Protein AF-W0T667-F1 (afdb_monomer_lite)

Organism: Kluyveromyces marxianus (strain DMKU3-1042 / BCC 29191 / NBRC 104275) (NCBI:txid1003335)

Foldseek 3Di:
DDDPLVVLLVCLVVVVLVVSVVVCVPDDPVRDDQVSLLSSLVSCLVSLPVVSVVVSCVPCCPPVVPDLHDLVSLLSQLQSCLVVLVLCVLVVSLVSCCVPPVPPDDDVSLVSLQSSLLSNLQSVLQDPPPPDALVNSLVSCLVRPQVSNLAHADALVSRPSSLCSCAPPDLVVLLCCLQPVVPPRGNHLQSSLSSLLSSLPHPPQALVSNLVSVVVCVVRDPHQCQPHCQSSLVSSLVRHDLVSNLVSLVVCVVVVHDHDPVSVVSCVVSVSHD

Sequence (274 aa):
MMLDLPAITRKCLRGNLGEVLREVRKVPKESIDKSFMQFYLAQSTKYVHWPSISFIWNTFVVRRELMVVRPNILADIAKISVHENKYGFTRTVLRHYNRYYISQRGIRWDGYRYLLLNAHIEIYAKRPNTKANFKKKWHAYIVELDNELTHYPVSVYDFPNLTASMRNIPIERLKKWLLNDCKEGSMNPYSMPMLLNMILLQPHVSGAEKIDVFKEFVQKTSVDLSRYLQDSVQILFHECDGVSMRDLVEELQALHMTFDEKTTRKLQSLGLLE

InterPro domains:
  IPR008732 Protein Pet122 [PF05476] (8-242)

Radius of gyration: 23.04 Å; chains: 1; bounding box: 54×34×70 Å

Secondary structure (DSSP, 8-state):
----HHHHHHHHHTT-HHHHHHHHHHS-GGGS-HHHHHHHHHHHHHTT-HHHHHHHIIIIIIIS------HHHHHHHHHHHHHTT-TTHHHHHHHHHHHHHTT--SHHHHHHHHHHHHHHHHHHHHS--TT--HHHHHHHHIIIIITT-TTS---GGG-HHHHHTTTT--HHHHHHIIIIIT-TT---TTHHHHHHHHHHT-TTS-HHHHHHHHHHHHHH--S-HHHHSHHHHHHHHHHS-HHHHHHHHHHHHHTTPPPPHHHHHHHHHTTS--

pLDDT: mean 90.69, std 7.36, range [57.78, 98.06]

Structure (mmCIF, N/CA/C/O backbone):
data_AF-W0T667-F1
#
_entry.id   AF-W0T667-F1
#
loop_
_atom_site.group_PDB
_atom_site.id
_atom_site.type_symbol
_atom_site.label_atom_id
_atom_site.label_alt_id
_atom_site.label_comp_id
_atom_site.label_asym_id
_atom_site.label_entity_id
_atom_site.label_seq_id
_atom_site.pdbx_PDB_ins_code
_atom_site.Cartn_x
_atom_site.Cartn_y
_atom_site.Cartn_z
_atom_site.occupancy
_atom_site.B_iso_or_equiv
_atom_site.auth_seq_id
_atom_site.auth_comp_id
_atom_site.auth_asym_id
_atom_site.auth_atom_id
_atom_site.pdbx_PDB_model_num
ATOM 1 N N . MET A 1 1 ? 23.055 2.785 -35.865 1.00 57.78 1 MET A N 1
ATOM 2 C CA . MET A 1 1 ? 23.439 3.936 -35.018 1.00 57.78 1 MET A CA 1
ATOM 3 C C . MET A 1 1 ? 23.626 3.433 -33.595 1.00 57.78 1 MET A C 1
ATOM 5 O O . MET A 1 1 ? 22.675 2.886 -33.047 1.00 57.78 1 MET A O 1
ATOM 9 N N . MET A 1 2 ? 24.837 3.529 -33.041 1.00 69.94 2 MET A N 1
ATOM 10 C CA . MET A 1 2 ? 25.111 3.163 -31.645 1.00 69.94 2 MET A CA 1
ATOM 11 C C . MET A 1 2 ? 24.830 4.352 -30.721 1.00 69.94 2 MET A C 1
ATOM 13 O O . MET A 1 2 ? 25.027 5.499 -31.112 1.00 69.94 2 MET A O 1
ATOM 17 N N . LEU A 1 3 ? 24.344 4.074 -29.510 1.00 78.69 3 LEU A N 1
ATOM 18 C CA . LEU A 1 3 ? 24.148 5.087 -28.471 1.00 78.69 3 LEU A CA 1
ATOM 19 C C . LEU A 1 3 ? 25.506 5.516 -27.907 1.00 78.69 3 LEU A C 1
ATOM 21 O O . LEU A 1 3 ? 26.293 4.662 -27.504 1.00 78.69 3 LEU A O 1
ATOM 25 N N . ASP A 1 4 ? 25.743 6.823 -27.791 1.00 87.88 4 ASP A N 1
ATOM 26 C CA . ASP A 1 4 ? 26.804 7.359 -26.929 1.00 87.88 4 ASP A CA 1
ATOM 27 C C . ASP A 1 4 ? 26.384 7.168 -25.460 1.00 87.88 4 ASP A C 1
ATOM 29 O O . ASP A 1 4 ? 25.690 7.999 -24.860 1.00 87.88 4 ASP A O 1
ATOM 33 N N . LEU A 1 5 ? 26.739 6.006 -24.900 1.00 85.88 5 LEU A N 1
ATOM 34 C CA . LEU A 1 5 ? 26.335 5.593 -23.555 1.00 85.88 5 LEU A CA 1
ATOM 35 C C . LEU A 1 5 ? 26.797 6.577 -22.463 1.00 85.88 5 LEU A C 1
ATOM 37 O O . LEU A 1 5 ? 25.962 6.913 -21.615 1.00 85.88 5 LEU A O 1
ATOM 41 N N . PRO A 1 6 ? 28.043 7.097 -22.453 1.00 89.00 6 PRO A N 1
ATOM 42 C CA . PRO A 1 6 ? 28.452 8.131 -21.502 1.00 89.00 6 PRO A CA 1
ATOM 43 C C . PRO A 1 6 ? 27.586 9.396 -21.553 1.00 89.00 6 PRO A C 1
ATOM 45 O O . PRO A 1 6 ? 27.135 9.879 -20.507 1.00 89.00 6 PRO A O 1
ATOM 48 N N . ALA A 1 7 ? 27.317 9.938 -22.746 1.00 90.50 7 ALA A N 1
ATOM 49 C CA . ALA A 1 7 ? 26.505 11.147 -22.871 1.00 90.50 7 ALA A CA 1
ATOM 50 C C . ALA A 1 7 ? 25.059 10.916 -22.420 1.00 90.50 7 ALA A C 1
ATOM 52 O O . ALA A 1 7 ? 24.489 11.735 -21.693 1.00 90.50 7 ALA A O 1
ATOM 53 N N . ILE A 1 8 ? 24.476 9.780 -22.797 1.00 91.00 8 ILE A N 1
ATOM 54 C CA . ILE A 1 8 ? 23.091 9.447 -22.464 1.00 91.00 8 ILE A CA 1
ATOM 55 C C . ILE A 1 8 ? 22.929 9.131 -20.978 1.00 91.00 8 ILE A C 1
ATOM 57 O O . ILE A 1 8 ? 21.965 9.582 -20.360 1.00 91.00 8 ILE A O 1
ATOM 61 N N . THR A 1 9 ? 23.901 8.457 -20.368 1.00 91.81 9 THR A N 1
ATOM 62 C CA . THR A 1 9 ? 23.913 8.199 -18.922 1.00 91.81 9 THR A CA 1
ATOM 63 C C . THR A 1 9 ? 23.902 9.506 -18.130 1.00 91.81 9 THR A C 1
ATOM 65 O O . THR A 1 9 ? 23.114 9.648 -17.194 1.00 91.81 9 THR A O 1
ATOM 68 N N . ARG A 1 10 ? 24.685 10.515 -18.545 1.00 92.81 10 ARG A N 1
ATOM 69 C CA . ARG A 1 10 ? 24.645 11.852 -17.924 1.00 92.81 10 ARG A CA 1
ATOM 70 C C . ARG A 1 10 ? 23.272 12.513 -18.047 1.00 92.81 10 ARG A C 1
ATOM 72 O O . ARG A 1 10 ? 22.817 13.136 -17.091 1.00 92.81 10 ARG A O 1
ATOM 79 N N . LYS A 1 11 ? 22.591 12.367 -19.189 1.00 92.75 11 LYS A N 1
ATOM 80 C CA . LYS A 1 11 ? 21.223 12.886 -19.366 1.00 92.75 11 LYS A CA 1
ATOM 81 C C . LYS A 1 11 ? 20.224 12.193 -18.437 1.00 92.75 11 LYS A C 1
ATOM 83 O O . LYS A 1 11 ? 19.394 12.879 -17.848 1.00 92.75 11 LYS A O 1
ATOM 88 N N . CYS A 1 12 ? 20.337 10.875 -18.246 1.00 93.19 12 CYS A N 1
ATOM 89 C CA . CYS A 1 12 ? 19.521 10.139 -17.276 1.00 93.19 12 CYS A CA 1
ATOM 90 C C . CYS A 1 12 ? 19.724 10.657 -15.847 1.00 93.19 12 CYS A C 1
ATOM 92 O O . CYS A 1 12 ? 18.746 10.910 -15.151 1.00 93.19 12 CYS A O 1
ATOM 94 N N . LEU A 1 13 ? 20.981 10.855 -15.429 1.00 92.62 13 LEU A N 1
ATOM 95 C CA . LEU A 1 13 ? 21.324 11.350 -14.087 1.00 92.62 13 LEU A CA 1
ATOM 96 C C . LEU A 1 13 ? 20.846 12.783 -13.825 1.00 92.62 13 LEU A C 1
ATOM 98 O O . LEU A 1 13 ? 20.658 13.159 -12.675 1.00 92.62 13 LEU A O 1
ATOM 102 N N . ARG A 1 14 ? 20.653 13.584 -14.878 1.00 93.38 14 ARG A N 1
ATOM 103 C CA . ARG A 1 14 ? 20.102 14.946 -14.793 1.00 93.38 14 ARG A CA 1
ATOM 104 C C . ARG A 1 14 ? 18.574 14.992 -14.883 1.00 93.38 14 ARG A C 1
ATOM 106 O O . ARG A 1 14 ? 18.010 16.075 -14.829 1.00 93.38 14 ARG A O 1
ATOM 113 N N . GLY A 1 15 ? 17.904 13.850 -15.055 1.00 90.50 15 GLY A N 1
ATOM 114 C CA . GLY A 1 15 ? 16.449 13.796 -15.216 1.00 90.50 15 GLY A CA 1
ATOM 115 C C . GLY A 1 15 ? 15.940 14.173 -16.615 1.00 90.50 15 GLY A C 1
ATOM 116 O O . GLY A 1 15 ? 14.730 14.244 -16.818 1.00 90.50 15 GLY A O 1
ATOM 117 N N . ASN A 1 16 ? 16.815 14.331 -17.619 1.00 95.44 16 ASN A N 1
ATOM 118 C CA . ASN A 1 16 ? 16.444 14.674 -19.006 1.00 95.44 16 ASN A CA 1
ATOM 119 C C . ASN A 1 16 ? 15.899 13.456 -19.781 1.00 95.44 16 ASN A C 1
ATOM 121 O O . ASN A 1 16 ? 16.325 13.135 -20.895 1.00 95.44 16 ASN A O 1
ATOM 125 N N . LEU A 1 17 ? 14.961 12.729 -19.174 1.00 96.44 17 LEU A N 1
ATOM 126 C CA . LEU A 1 17 ? 14.543 11.393 -19.598 1.00 96.44 17 LEU A CA 1
ATOM 127 C C . LEU A 1 17 ? 13.722 11.393 -20.891 1.00 96.44 17 LEU A C 1
ATOM 129 O O . LEU A 1 17 ? 13.770 10.405 -21.626 1.00 96.44 17 LEU A O 1
ATOM 133 N N . GLY A 1 18 ? 13.025 12.490 -21.200 1.00 95.38 18 GLY A N 1
ATOM 134 C CA . GLY A 1 18 ? 12.318 12.669 -22.470 1.00 95.38 18 GLY A CA 1
ATOM 135 C C . GLY A 1 18 ? 13.267 12.709 -23.671 1.00 95.38 18 GLY A C 1
ATOM 136 O O . GLY A 1 18 ? 12.995 12.089 -24.699 1.00 95.38 18 GLY A O 1
ATOM 137 N N . GLU A 1 19 ? 14.426 13.362 -23.538 1.00 94.44 19 GLU A N 1
ATOM 138 C CA . GLU A 1 19 ? 15.458 13.338 -24.582 1.00 94.44 19 GLU A CA 1
ATOM 139 C C . GLU A 1 19 ? 16.055 11.950 -24.749 1.00 94.44 19 GLU A C 1
ATOM 141 O O . GLU A 1 19 ? 16.167 11.460 -25.871 1.00 94.44 19 GLU A O 1
ATOM 146 N N . VAL A 1 20 ? 16.380 11.297 -23.631 1.00 95.31 20 VAL A N 1
ATOM 147 C CA . VAL A 1 20 ? 16.903 9.929 -23.648 1.00 95.31 20 VAL A CA 1
ATOM 148 C C . VAL A 1 20 ? 15.920 8.994 -24.350 1.00 95.31 20 VAL A C 1
ATOM 150 O O . VAL A 1 20 ? 16.328 8.206 -25.196 1.00 95.31 20 VAL A O 1
ATOM 153 N N . LEU A 1 21 ? 14.618 9.124 -24.080 1.00 96.38 21 LEU A N 1
ATOM 154 C CA . LEU A 1 21 ? 13.588 8.303 -24.713 1.00 96.38 21 LEU A CA 1
ATOM 155 C C . LEU A 1 21 ? 13.564 8.488 -26.235 1.00 96.38 21 LEU A C 1
ATOM 157 O O . LEU A 1 21 ? 13.420 7.506 -26.967 1.00 96.38 21 LEU A O 1
ATOM 161 N N . ARG A 1 22 ? 13.709 9.732 -26.717 1.00 95.06 22 ARG A N 1
ATOM 162 C CA . ARG A 1 22 ? 13.780 10.026 -28.157 1.00 95.06 22 ARG A CA 1
ATOM 163 C C . ARG A 1 22 ? 14.980 9.345 -28.804 1.00 95.06 22 ARG A C 1
ATOM 165 O O . ARG A 1 22 ? 14.812 8.752 -29.865 1.00 95.06 22 ARG A O 1
ATOM 172 N N . GLU A 1 23 ? 16.147 9.380 -28.167 1.00 92.56 23 GLU A N 1
ATOM 173 C CA . GLU A 1 23 ? 17.350 8.729 -28.697 1.00 92.56 23 GLU A CA 1
ATOM 174 C C . GLU A 1 23 ? 17.248 7.202 -28.655 1.00 92.56 23 GLU A C 1
ATOM 176 O O . GLU A 1 23 ? 17.465 6.542 -29.668 1.00 92.56 23 GLU A O 1
ATOM 181 N N . VAL A 1 24 ? 16.808 6.625 -27.532 1.00 92.38 24 VAL A N 1
ATOM 182 C CA . VAL A 1 24 ? 16.659 5.167 -27.375 1.00 92.38 24 VAL A CA 1
ATOM 183 C C . VAL A 1 24 ? 15.685 4.582 -28.406 1.00 92.38 24 VAL A C 1
ATOM 185 O O . VAL A 1 24 ? 15.915 3.493 -28.930 1.00 92.38 24 VAL A O 1
ATOM 188 N N . ARG A 1 25 ? 14.613 5.301 -28.764 1.00 93.38 25 ARG A N 1
ATOM 189 C CA . ARG A 1 25 ? 13.641 4.839 -29.774 1.00 93.38 25 ARG A CA 1
ATOM 190 C C . ARG A 1 25 ? 14.242 4.662 -31.173 1.00 93.38 25 ARG A C 1
ATOM 192 O O . ARG A 1 25 ? 13.766 3.788 -31.906 1.00 93.38 25 ARG A O 1
ATOM 199 N N . LYS A 1 26 ? 15.270 5.446 -31.521 1.00 91.44 26 LYS A N 1
ATOM 200 C CA . LYS A 1 26 ? 15.949 5.417 -32.831 1.00 91.44 26 LYS A CA 1
ATOM 201 C C . LYS A 1 26 ? 16.873 4.211 -33.002 1.00 91.44 26 LYS A C 1
ATOM 203 O O . LYS A 1 26 ? 17.256 3.882 -34.119 1.00 91.44 26 LYS A O 1
ATOM 208 N N . VAL A 1 27 ? 17.241 3.551 -31.911 1.00 88.00 27 VAL A N 1
ATOM 209 C CA . VAL A 1 27 ? 18.215 2.457 -31.927 1.00 88.00 27 VAL A CA 1
ATOM 210 C C . VAL A 1 27 ? 17.499 1.136 -32.234 1.00 88.00 27 VAL A C 1
ATOM 212 O O . VAL A 1 27 ? 16.357 0.933 -31.784 1.00 88.00 27 VAL A O 1
ATOM 215 N N . PRO A 1 28 ? 18.121 0.228 -33.008 1.00 86.56 28 PRO A N 1
ATOM 216 C CA . PRO A 1 28 ? 17.665 -1.154 -33.119 1.00 86.56 28 PRO A CA 1
ATOM 217 C C . PRO A 1 28 ? 17.585 -1.806 -31.736 1.00 86.56 28 PRO A C 1
ATOM 219 O O . PRO A 1 28 ? 18.430 -1.587 -30.876 1.00 86.56 28 PRO A O 1
ATOM 222 N N . LYS A 1 29 ? 16.530 -2.572 -31.472 1.00 86.25 29 LYS A N 1
ATOM 223 C CA . LYS A 1 29 ? 16.174 -2.963 -30.096 1.00 86.25 29 LYS A CA 1
ATOM 224 C C . LYS A 1 29 ? 17.062 -4.115 -29.623 1.00 86.25 29 LYS A C 1
ATOM 226 O O . LYS A 1 29 ? 17.258 -4.295 -28.428 1.00 86.25 29 LYS A O 1
ATOM 231 N N . GLU A 1 30 ? 17.607 -4.848 -30.583 1.00 82.94 30 GLU A N 1
ATOM 232 C CA . GLU A 1 30 ? 18.549 -5.950 -30.463 1.00 82.94 30 GLU A CA 1
ATOM 233 C C . GLU A 1 30 ? 19.952 -5.468 -30.069 1.00 82.94 30 GLU A C 1
ATOM 235 O O . GLU A 1 30 ? 20.690 -6.209 -29.432 1.00 82.94 30 GLU A O 1
ATOM 240 N N . SER A 1 31 ? 20.313 -4.225 -30.412 1.00 83.31 31 SER A N 1
ATOM 241 C CA . SER A 1 31 ? 21.651 -3.669 -30.169 1.00 83.31 31 SER A CA 1
ATOM 242 C C . SER A 1 31 ? 21.748 -2.829 -28.894 1.00 83.31 31 SER A C 1
ATOM 244 O O . SER A 1 31 ? 22.768 -2.185 -28.661 1.00 83.31 31 SER A O 1
ATOM 246 N N . ILE A 1 32 ? 20.676 -2.748 -28.104 1.00 84.81 32 ILE A N 1
ATOM 247 C CA . ILE A 1 32 ? 20.664 -1.947 -26.880 1.00 84.81 32 ILE A CA 1
ATOM 248 C C . ILE A 1 32 ? 21.223 -2.775 -25.721 1.00 84.81 32 ILE A C 1
ATOM 250 O O . ILE A 1 32 ? 20.753 -3.878 -25.444 1.00 84.81 32 ILE A O 1
ATOM 254 N N . ASP A 1 33 ? 22.189 -2.197 -25.007 1.00 88.75 33 ASP A N 1
ATOM 255 C CA . ASP A 1 33 ? 22.776 -2.804 -23.818 1.00 88.75 33 ASP A CA 1
ATOM 256 C C . ASP A 1 33 ? 21.743 -2.989 -22.687 1.00 88.75 33 ASP A C 1
ATOM 258 O O . ASP A 1 33 ? 21.012 -2.067 -22.306 1.00 88.75 33 ASP A O 1
ATOM 262 N N . LYS A 1 34 ? 21.697 -4.201 -22.122 1.00 88.75 34 LYS A N 1
ATOM 263 C CA . LYS A 1 34 ? 20.734 -4.568 -21.073 1.00 88.75 34 LYS A CA 1
ATOM 264 C C . LYS A 1 34 ? 21.014 -3.831 -19.765 1.00 88.75 34 LYS A C 1
ATOM 266 O O . LYS A 1 34 ? 20.066 -3.428 -19.089 1.00 88.75 34 LYS A O 1
ATOM 271 N N . SER A 1 35 ? 22.287 -3.641 -19.419 1.00 90.81 35 SER A N 1
ATOM 272 C CA . SER A 1 35 ? 22.690 -2.964 -18.181 1.00 90.81 35 SER A CA 1
ATOM 273 C C . SER A 1 35 ? 22.267 -1.497 -18.210 1.00 90.81 35 SER A C 1
ATOM 275 O O . SER A 1 35 ? 21.660 -1.002 -17.257 1.00 90.81 35 SER A O 1
ATOM 277 N N . PHE A 1 36 ? 22.469 -0.831 -19.347 1.00 92.81 36 PHE A N 1
ATOM 278 C CA . PHE A 1 36 ? 21.970 0.512 -19.600 1.00 92.81 36 PHE A CA 1
ATOM 279 C C . PHE A 1 36 ? 20.446 0.583 -19.477 1.00 92.81 36 PHE A C 1
ATOM 281 O O . PHE A 1 36 ? 19.936 1.492 -18.828 1.00 92.81 36 PHE A O 1
ATOM 288 N N . MET A 1 37 ? 19.697 -0.374 -20.033 1.00 93.94 37 MET A N 1
ATOM 289 C CA . MET A 1 37 ? 18.233 -0.358 -19.924 1.00 93.94 37 MET A CA 1
ATOM 290 C C . MET A 1 37 ? 17.733 -0.556 -18.494 1.00 93.94 37 MET A C 1
ATOM 292 O O . MET A 1 37 ? 16.760 0.087 -18.098 1.00 93.94 37 MET A O 1
ATOM 296 N N . GLN A 1 38 ? 18.400 -1.398 -17.699 1.00 94.38 38 GLN A N 1
ATOM 297 C CA . GLN A 1 38 ? 18.100 -1.533 -16.271 1.00 94.38 38 GLN A CA 1
ATOM 298 C C . GLN A 1 38 ? 18.380 -0.228 -15.519 1.00 94.38 38 GLN A C 1
ATOM 300 O O . GLN A 1 38 ? 17.542 0.222 -14.735 1.00 94.38 38 GLN A O 1
ATOM 305 N N . PHE A 1 39 ? 19.521 0.408 -15.793 1.00 95.44 39 PHE A N 1
ATOM 306 C CA . PHE A 1 39 ? 19.865 1.710 -15.228 1.00 95.44 39 PHE A CA 1
ATOM 307 C C . PHE A 1 39 ? 18.852 2.790 -15.630 1.00 95.44 39 PHE A C 1
ATOM 309 O O . PHE A 1 39 ? 18.349 3.521 -14.778 1.00 95.44 39 PHE A O 1
ATOM 316 N N . TYR A 1 40 ? 18.503 2.868 -16.913 1.00 96.44 40 TYR A N 1
ATOM 317 C CA . TYR A 1 40 ? 17.561 3.850 -17.431 1.00 96.44 40 TYR A CA 1
ATOM 318 C C . TYR A 1 40 ? 16.159 3.652 -16.856 1.00 96.44 40 TYR A C 1
ATOM 320 O O . TYR A 1 40 ? 15.502 4.636 -16.517 1.00 96.44 40 TYR A O 1
ATOM 328 N N . LEU A 1 41 ? 15.714 2.404 -16.675 1.00 97.75 41 LEU A N 1
ATOM 329 C CA . LEU A 1 41 ? 14.460 2.106 -15.987 1.00 97.75 41 LEU A CA 1
ATOM 330 C C . LEU A 1 41 ? 14.493 2.596 -14.537 1.00 97.75 41 LEU A C 1
ATOM 332 O O . LEU A 1 41 ? 13.560 3.275 -14.123 1.00 97.75 41 LEU A O 1
ATOM 336 N N . ALA A 1 42 ? 15.574 2.324 -13.801 1.00 97.06 42 ALA A N 1
ATOM 337 C CA . ALA A 1 42 ? 15.724 2.768 -12.415 1.00 97.06 42 ALA A CA 1
ATOM 338 C C . ALA A 1 42 ? 15.763 4.302 -12.280 1.00 97.06 42 ALA A C 1
ATOM 340 O O . ALA A 1 42 ? 15.163 4.862 -11.367 1.00 97.06 42 ALA A O 1
ATOM 341 N N . GLN A 1 43 ? 16.419 5.011 -13.204 1.00 97.62 43 GLN A N 1
ATOM 342 C CA . GLN A 1 43 ? 16.337 6.476 -13.235 1.00 97.62 43 GLN A CA 1
ATOM 343 C C . GLN A 1 43 ? 14.925 6.940 -13.610 1.00 97.62 43 GLN A C 1
ATOM 345 O O . GLN A 1 43 ? 14.402 7.878 -13.018 1.00 97.62 43 GLN A O 1
ATOM 350 N N . SER A 1 44 ? 14.270 6.259 -14.551 1.00 97.88 44 SER A N 1
ATOM 351 C CA . SER A 1 44 ? 12.911 6.611 -14.965 1.00 97.88 44 SER A CA 1
ATOM 352 C C . SER A 1 44 ? 11.897 6.470 -13.834 1.00 97.88 44 SER A C 1
ATOM 354 O O . SER A 1 44 ? 11.020 7.322 -13.725 1.00 97.88 44 SER A O 1
ATOM 356 N N . THR A 1 45 ? 12.027 5.456 -12.974 1.00 97.31 45 THR A N 1
ATOM 357 C CA . THR A 1 45 ? 11.192 5.325 -11.772 1.00 97.31 45 THR A CA 1
ATOM 358 C C . THR A 1 45 ? 11.533 6.380 -10.728 1.00 97.31 45 THR A C 1
ATOM 360 O O . THR A 1 45 ? 10.620 7.020 -10.218 1.00 97.31 45 THR A O 1
ATOM 363 N N . LYS A 1 46 ? 12.823 6.646 -10.483 1.00 96.00 46 LYS A N 1
ATOM 364 C CA . LYS A 1 46 ? 13.275 7.692 -9.548 1.00 96.00 46 LYS A CA 1
ATOM 365 C C . LYS A 1 46 ? 12.702 9.077 -9.878 1.00 96.00 46 LYS A C 1
ATOM 367 O O . LYS A 1 46 ? 12.290 9.794 -8.974 1.00 96.00 46 LYS A O 1
ATOM 372 N N . TYR A 1 47 ? 12.671 9.449 -11.157 1.00 96.31 47 TYR A N 1
ATOM 373 C CA . TYR A 1 47 ? 12.120 10.728 -11.629 1.00 96.31 47 TYR A CA 1
ATOM 374 C C . TYR A 1 47 ? 10.638 10.648 -12.030 1.00 96.31 47 TYR A C 1
ATOM 376 O O . TYR A 1 47 ? 10.115 11.598 -12.605 1.00 96.31 47 TYR A O 1
ATOM 384 N N . VAL A 1 48 ? 9.962 9.521 -11.774 1.00 96.25 48 VAL A N 1
ATOM 385 C CA . VAL A 1 48 ? 8.527 9.328 -12.060 1.00 96.25 48 VAL A CA 1
ATOM 386 C C . VAL A 1 48 ? 8.170 9.595 -13.538 1.00 96.25 48 VAL A C 1
ATOM 388 O O . VAL A 1 48 ? 7.073 10.016 -13.892 1.00 96.25 48 VAL A O 1
ATOM 391 N N . HIS A 1 49 ? 9.093 9.326 -14.463 1.00 97.25 49 HIS A N 1
ATOM 392 C CA . HIS A 1 49 ? 8.886 9.616 -15.881 1.00 97.25 49 HIS A CA 1
ATOM 393 C C . HIS A 1 49 ? 8.149 8.469 -16.589 1.00 97.25 49 HIS A C 1
ATOM 395 O O . HIS A 1 49 ? 8.750 7.592 -17.227 1.00 97.25 49 HIS A O 1
ATOM 401 N N . TRP A 1 50 ? 6.816 8.491 -16.500 1.00 96.62 50 TRP A N 1
ATOM 402 C CA . TRP A 1 50 ? 5.933 7.458 -17.051 1.00 96.62 50 TRP A CA 1
ATOM 403 C C . TRP A 1 50 ? 6.176 7.096 -18.533 1.00 96.62 50 TRP A C 1
ATOM 405 O O . TRP A 1 50 ? 6.173 5.900 -18.855 1.00 96.62 50 TRP A O 1
ATOM 415 N N . PRO A 1 51 ? 6.415 8.045 -19.465 1.00 97.25 51 PRO A N 1
ATOM 416 C CA . PRO A 1 51 ? 6.644 7.702 -20.871 1.00 97.25 51 PRO A CA 1
ATOM 417 C C . PRO A 1 51 ? 7.837 6.763 -21.078 1.00 97.25 51 PRO A C 1
ATOM 419 O O . PRO A 1 51 ? 7.774 5.865 -21.918 1.00 97.25 51 PRO A O 1
ATOM 422 N N . SER A 1 52 ? 8.903 6.927 -20.288 1.00 97.62 52 SER A N 1
ATOM 423 C CA . SER A 1 52 ? 10.061 6.030 -20.332 1.00 97.62 52 SER A CA 1
ATOM 424 C C . SER A 1 52 ? 9.758 4.699 -19.664 1.00 97.62 52 SER A C 1
ATOM 426 O O . SER A 1 52 ? 10.001 3.664 -20.276 1.00 97.62 52 SER A O 1
ATOM 428 N N . ILE A 1 53 ? 9.163 4.707 -18.466 1.00 97.88 53 ILE A N 1
ATOM 429 C CA . ILE A 1 53 ? 8.788 3.479 -17.743 1.00 97.88 53 ILE A CA 1
ATOM 430 C C . ILE A 1 53 ? 7.926 2.578 -18.634 1.00 97.88 53 ILE A C 1
ATOM 432 O O . ILE A 1 53 ? 8.262 1.418 -18.872 1.00 97.88 53 ILE A O 1
ATOM 436 N N . SER A 1 54 ? 6.842 3.131 -19.181 1.00 96.81 54 SER A N 1
ATOM 437 C CA . SER A 1 54 ? 5.902 2.394 -20.027 1.00 96.81 54 SER A CA 1
ATOM 438 C C . SER A 1 54 ? 6.538 1.905 -21.328 1.00 96.81 54 SER A C 1
ATOM 440 O O . SER A 1 54 ? 6.288 0.771 -21.738 1.00 96.81 54 SER A O 1
ATOM 442 N N . PHE A 1 55 ? 7.390 2.713 -21.967 1.00 96.25 55 PHE A N 1
ATOM 443 C CA . PHE A 1 55 ? 8.121 2.291 -23.160 1.00 96.25 55 PHE A CA 1
ATOM 444 C C . PHE A 1 55 ? 9.049 1.110 -22.867 1.00 96.25 55 PHE A C 1
ATOM 446 O O . PHE A 1 55 ? 9.005 0.111 -23.591 1.00 96.25 55 PHE A O 1
ATOM 453 N N . ILE A 1 56 ? 9.861 1.211 -21.810 1.00 96.25 56 ILE A N 1
ATOM 454 C CA . ILE A 1 56 ? 10.830 0.177 -21.440 1.00 96.25 56 ILE A CA 1
ATOM 455 C C . ILE A 1 56 ? 10.098 -1.117 -21.088 1.00 96.25 56 ILE A C 1
ATOM 457 O O . ILE A 1 56 ? 10.411 -2.175 -21.632 1.00 96.25 56 ILE A O 1
ATOM 461 N N . TRP A 1 57 ? 9.079 -1.021 -20.234 1.00 96.81 57 TRP A N 1
ATOM 462 C CA . TRP A 1 57 ? 8.287 -2.162 -19.793 1.00 96.81 57 TRP A CA 1
ATOM 463 C C . TRP A 1 57 ? 7.629 -2.893 -20.961 1.00 96.81 57 TRP A C 1
ATOM 465 O O . TRP A 1 57 ? 7.839 -4.088 -21.159 1.00 96.81 57 TRP A O 1
ATOM 475 N N . ASN A 1 58 ? 6.878 -2.173 -21.794 1.00 95.00 58 ASN A N 1
ATOM 476 C CA . ASN A 1 58 ? 6.147 -2.799 -22.890 1.00 95.00 58 ASN A CA 1
ATOM 477 C C . ASN A 1 58 ? 7.091 -3.396 -23.938 1.00 95.00 58 ASN A C 1
ATOM 479 O O . ASN A 1 58 ? 6.801 -4.453 -24.490 1.00 95.00 58 ASN A O 1
ATOM 483 N N . THR A 1 59 ? 8.222 -2.742 -24.210 1.00 94.31 59 THR A N 1
ATOM 484 C CA . THR A 1 59 ? 9.134 -3.161 -25.281 1.00 94.31 59 THR A CA 1
ATOM 485 C C . THR A 1 59 ? 10.067 -4.283 -24.838 1.00 94.31 59 THR A C 1
ATOM 487 O O . THR A 1 59 ? 10.181 -5.285 -25.538 1.00 94.31 59 THR A O 1
ATOM 490 N N . PHE A 1 60 ? 10.732 -4.129 -23.693 1.00 94.25 60 PHE A N 1
ATOM 491 C CA . PHE A 1 60 ? 11.842 -5.000 -23.291 1.00 94.25 60 PHE A CA 1
ATOM 492 C C . PHE A 1 60 ? 11.467 -6.009 -22.210 1.00 94.25 60 PHE A C 1
ATOM 494 O O . PHE A 1 60 ? 12.098 -7.059 -22.143 1.00 94.25 60 PHE A O 1
ATOM 501 N N . VAL A 1 61 ? 10.446 -5.726 -21.396 1.00 94.38 61 VAL A N 1
ATOM 502 C CA . VAL A 1 61 ? 9.985 -6.654 -20.352 1.00 94.38 61 VAL A CA 1
ATOM 503 C C . VAL A 1 61 ? 8.873 -7.548 -20.892 1.00 94.38 61 VAL A C 1
ATOM 505 O O . VAL A 1 61 ? 8.998 -8.763 -20.851 1.00 94.38 61 VAL A O 1
ATOM 508 N N . VAL A 1 62 ? 7.808 -6.965 -21.453 1.00 92.88 62 VAL A N 1
ATOM 509 C CA . VAL A 1 62 ? 6.624 -7.729 -21.882 1.00 92.88 62 VAL A CA 1
ATOM 510 C C . VAL A 1 62 ? 6.787 -8.338 -23.273 1.00 92.88 62 VAL A C 1
ATOM 512 O O . VAL A 1 62 ? 6.580 -9.532 -23.432 1.00 92.88 62 VAL A O 1
ATOM 515 N N . ARG A 1 63 ? 7.114 -7.540 -24.300 1.00 91.00 63 ARG A N 1
ATOM 516 C CA . ARG A 1 63 ? 7.120 -8.032 -25.694 1.00 91.00 63 ARG A CA 1
ATOM 517 C C . ARG A 1 63 ? 8.325 -8.895 -26.036 1.00 91.00 63 ARG A C 1
ATOM 519 O O . ARG A 1 63 ? 8.189 -9.834 -26.807 1.00 91.00 63 ARG A O 1
ATOM 526 N N . ARG A 1 64 ? 9.505 -8.524 -25.538 1.00 88.25 64 ARG A N 1
ATOM 527 C CA . ARG A 1 64 ? 10.765 -9.201 -25.879 1.00 88.25 64 ARG A CA 1
ATOM 528 C C . ARG A 1 64 ? 11.310 -10.084 -24.761 1.00 88.25 64 ARG A C 1
ATOM 530 O O . ARG A 1 64 ? 12.236 -10.838 -25.020 1.00 88.25 64 ARG A O 1
ATOM 537 N N . GLU A 1 65 ? 10.784 -9.957 -23.542 1.00 88.94 65 GLU A N 1
ATOM 538 C CA . GLU A 1 65 ? 11.225 -10.723 -22.365 1.00 88.94 65 GLU A CA 1
ATOM 539 C C . GLU A 1 65 ? 12.751 -10.685 -22.120 1.00 88.94 65 GLU A C 1
ATOM 541 O O . GLU A 1 65 ? 13.350 -11.629 -21.614 1.00 88.94 65 GLU A O 1
ATOM 546 N N . LEU A 1 66 ? 13.409 -9.571 -22.466 1.00 88.81 66 LEU A N 1
ATOM 547 C CA . LEU A 1 66 ? 14.870 -9.424 -22.394 1.00 88.81 66 LEU A CA 1
ATOM 548 C C . LEU A 1 66 ? 15.371 -8.945 -21.029 1.00 88.81 66 LEU A C 1
ATOM 550 O O . LEU A 1 66 ? 16.582 -8.931 -20.792 1.00 88.81 66 LEU A O 1
ATOM 554 N N . MET A 1 67 ? 14.463 -8.506 -20.156 1.00 93.00 67 MET A N 1
ATOM 555 C CA . MET A 1 67 ? 14.791 -7.869 -18.886 1.00 93.00 67 MET A CA 1
ATOM 556 C C . MET A 1 67 ? 14.012 -8.482 -17.726 1.00 93.00 67 MET A C 1
ATOM 558 O O . MET A 1 67 ? 12.786 -8.396 -17.670 1.00 93.00 67 MET A O 1
ATOM 562 N N . VAL A 1 68 ? 14.747 -8.992 -16.737 1.00 95.00 68 VAL A N 1
ATOM 563 C CA . VAL A 1 68 ? 14.209 -9.284 -15.406 1.00 95.00 68 VAL A CA 1
ATOM 564 C C . VAL A 1 68 ? 14.405 -8.046 -14.532 1.00 95.00 68 VAL A C 1
ATOM 566 O O . VAL A 1 68 ? 15.532 -7.632 -14.263 1.00 95.00 68 VAL A O 1
ATOM 569 N N . VAL A 1 69 ? 13.302 -7.413 -14.136 1.00 97.12 69 VAL A N 1
ATOM 570 C CA . VAL A 1 69 ? 13.312 -6.177 -13.342 1.00 97.12 69 VAL A CA 1
ATOM 571 C C . VAL A 1 69 ? 13.360 -6.500 -11.850 1.00 97.12 69 VAL A C 1
ATOM 573 O O . VAL A 1 69 ? 12.612 -7.350 -11.377 1.00 97.12 69 VAL A O 1
ATOM 576 N N . ARG A 1 70 ? 14.223 -5.794 -11.108 1.00 96.81 70 ARG A N 1
ATOM 577 C CA . ARG A 1 70 ? 14.407 -5.994 -9.663 1.00 96.81 70 ARG A CA 1
ATOM 578 C C . ARG A 1 70 ? 13.131 -5.655 -8.867 1.00 96.81 70 ARG A C 1
ATOM 580 O O . ARG A 1 70 ? 12.459 -4.684 -9.217 1.00 96.81 70 ARG A O 1
ATOM 587 N N . PRO A 1 71 ? 12.839 -6.359 -7.757 1.00 97.50 71 PRO A N 1
ATOM 588 C CA . PRO A 1 71 ? 11.611 -6.174 -6.974 1.00 97.50 71 PRO A CA 1
ATOM 589 C C . PRO A 1 71 ? 11.347 -4.754 -6.473 1.00 97.50 71 PRO A C 1
ATOM 591 O O . PRO A 1 71 ? 10.215 -4.290 -6.527 1.00 97.50 71 PRO A O 1
ATOM 594 N N . ASN A 1 72 ? 12.382 -4.037 -6.030 1.00 97.06 72 ASN A N 1
ATOM 595 C CA . ASN A 1 72 ? 12.234 -2.654 -5.576 1.00 97.06 72 ASN A CA 1
ATOM 596 C C . ASN A 1 72 ? 11.762 -1.734 -6.714 1.00 97.06 72 ASN A C 1
ATOM 598 O O . ASN A 1 72 ? 10.862 -0.929 -6.522 1.00 97.06 72 ASN A O 1
ATOM 602 N N . ILE A 1 73 ? 12.299 -1.928 -7.922 1.00 97.94 73 ILE A N 1
ATOM 603 C CA . ILE A 1 73 ? 11.877 -1.182 -9.110 1.00 97.94 73 ILE A CA 1
ATOM 604 C C . ILE A 1 73 ? 10.456 -1.590 -9.522 1.00 97.94 73 ILE A C 1
ATOM 606 O O . ILE A 1 73 ? 9.677 -0.738 -9.933 1.00 97.94 73 ILE A O 1
ATOM 610 N N . LEU A 1 74 ? 10.079 -2.869 -9.384 1.00 98.06 74 LEU A N 1
ATOM 611 C CA . LEU A 1 74 ? 8.696 -3.313 -9.610 1.00 98.06 74 LEU A CA 1
ATOM 612 C C . LEU A 1 74 ? 7.716 -2.608 -8.660 1.00 98.06 74 LEU A C 1
ATOM 614 O O . LEU A 1 74 ? 6.673 -2.143 -9.116 1.00 98.06 74 LEU A O 1
ATOM 618 N N . ALA A 1 75 ? 8.057 -2.495 -7.374 1.00 97.38 75 ALA A N 1
ATOM 619 C CA . ALA A 1 75 ? 7.245 -1.783 -6.390 1.00 97.38 75 ALA A CA 1
ATOM 620 C C . ALA A 1 75 ? 7.099 -0.290 -6.739 1.00 97.38 75 ALA A C 1
ATOM 622 O O . ALA A 1 75 ? 5.978 0.223 -6.749 1.00 97.38 75 ALA A O 1
ATOM 623 N N . ASP A 1 76 ? 8.192 0.379 -7.129 1.00 97.69 76 ASP A N 1
ATOM 624 C CA . ASP A 1 76 ? 8.158 1.777 -7.581 1.00 97.69 76 ASP A CA 1
ATOM 625 C C . ASP A 1 76 ? 7.233 1.949 -8.793 1.00 97.69 76 ASP A C 1
ATOM 627 O O . ASP A 1 76 ? 6.354 2.809 -8.809 1.00 97.69 76 ASP A O 1
ATOM 631 N N . ILE A 1 77 ? 7.392 1.091 -9.805 1.00 97.88 77 ILE A N 1
ATOM 632 C CA . ILE A 1 77 ? 6.553 1.090 -11.006 1.00 97.88 77 ILE A CA 1
ATOM 633 C C . ILE A 1 77 ? 5.079 0.888 -10.641 1.00 97.88 77 ILE A C 1
ATOM 635 O O . ILE A 1 77 ? 4.219 1.586 -11.183 1.00 97.88 77 ILE A O 1
ATOM 639 N N . ALA A 1 78 ? 4.776 -0.061 -9.750 1.00 97.06 78 ALA A N 1
ATOM 640 C CA . ALA A 1 78 ? 3.413 -0.334 -9.318 1.00 97.06 78 ALA A CA 1
ATOM 641 C C . ALA A 1 78 ? 2.801 0.909 -8.664 1.00 97.06 78 ALA A C 1
ATOM 643 O O . ALA A 1 78 ? 1.751 1.363 -9.122 1.00 97.06 78 ALA A O 1
ATOM 644 N N . LYS A 1 79 ? 3.495 1.526 -7.701 1.00 95.62 79 LYS A N 1
ATOM 645 C CA . LYS A 1 79 ? 3.052 2.760 -7.037 1.00 95.62 79 LYS A CA 1
ATOM 646 C C . LYS A 1 79 ? 2.830 3.902 -8.031 1.00 95.62 79 LYS A C 1
ATOM 648 O O . LYS A 1 79 ? 1.754 4.498 -8.051 1.00 95.62 79 LYS A O 1
ATOM 653 N N . ILE A 1 80 ? 3.799 4.163 -8.911 1.00 96.56 80 ILE A N 1
ATOM 654 C CA . ILE A 1 80 ? 3.685 5.192 -9.958 1.00 96.56 80 ILE A CA 1
ATOM 655 C C . ILE A 1 80 ? 2.461 4.923 -10.840 1.00 96.56 80 ILE A C 1
ATOM 657 O O . ILE A 1 80 ? 1.697 5.836 -11.141 1.00 96.56 80 ILE A O 1
ATOM 661 N N . SER A 1 81 ? 2.219 3.664 -11.213 1.00 95.12 81 SER A N 1
ATOM 662 C CA . SER A 1 81 ? 1.076 3.298 -12.052 1.00 95.12 81 SER A CA 1
ATOM 663 C C . SER A 1 81 ? -0.281 3.571 -11.386 1.00 95.12 81 SER A C 1
ATOM 665 O O . SER A 1 81 ? -1.241 3.893 -12.091 1.00 95.12 81 SER A O 1
ATOM 667 N N . VAL A 1 82 ? -0.364 3.50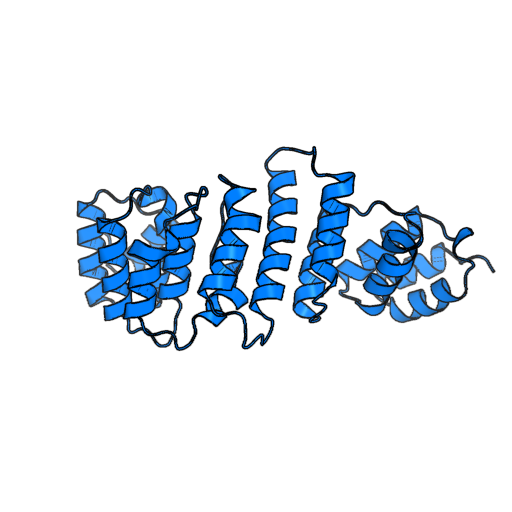4 -10.049 1.00 93.56 82 VAL A N 1
ATOM 668 C CA . VAL A 1 82 ? -1.573 3.882 -9.296 1.00 93.56 82 VAL A CA 1
ATOM 669 C C . VAL A 1 82 ? -1.825 5.388 -9.388 1.00 93.56 82 VAL A C 1
ATOM 671 O O . VAL A 1 82 ? -2.953 5.816 -9.659 1.00 93.56 82 VAL A O 1
ATOM 674 N N . HIS A 1 83 ? -0.779 6.198 -9.204 1.00 92.50 83 HIS A N 1
ATOM 675 C CA . HIS A 1 83 ? -0.866 7.657 -9.317 1.00 92.50 83 HIS A CA 1
ATOM 676 C C . HIS A 1 83 ? -1.252 8.091 -10.738 1.00 92.50 83 HIS A C 1
ATOM 678 O O . HIS A 1 83 ? -2.190 8.867 -10.910 1.00 92.50 83 HIS A O 1
ATOM 684 N N . GLU A 1 84 ? -0.627 7.488 -11.748 1.00 92.50 84 GLU A N 1
ATOM 685 C CA . GLU A 1 84 ? -0.829 7.772 -13.175 1.00 92.50 84 GLU A CA 1
ATOM 686 C C . GLU A 1 84 ? -2.123 7.168 -13.770 1.00 92.50 84 GLU A C 1
ATOM 688 O O . GLU A 1 84 ? -2.371 7.267 -14.977 1.00 92.50 84 GLU A O 1
ATOM 693 N N . ASN A 1 85 ? -2.961 6.515 -12.952 1.00 91.25 85 ASN A N 1
ATOM 694 C CA . ASN A 1 85 ? -4.213 5.858 -13.364 1.00 91.25 85 ASN A CA 1
ATOM 695 C C . ASN A 1 85 ? -4.025 4.786 -14.454 1.00 91.25 85 ASN A C 1
ATOM 697 O O . ASN A 1 85 ? -4.823 4.647 -15.384 1.00 91.25 85 ASN A O 1
ATOM 701 N N . LYS A 1 86 ? -2.950 4.000 -14.368 1.00 91.50 86 LYS A N 1
ATOM 702 C CA . LYS A 1 86 ? -2.576 2.996 -15.376 1.00 91.50 86 LYS A CA 1
ATOM 703 C C . LYS A 1 86 ? -3.074 1.620 -14.947 1.00 91.50 86 LYS A C 1
ATOM 705 O O . LYS A 1 86 ? -2.312 0.709 -14.643 1.00 91.50 86 LYS A O 1
ATOM 710 N N . TYR A 1 87 ? -4.397 1.479 -14.961 1.00 81.06 87 TYR A N 1
ATOM 711 C CA . TYR A 1 87 ? -5.168 0.375 -14.378 1.00 81.06 87 TYR A CA 1
ATOM 712 C C . TYR A 1 87 ? -4.742 -1.056 -14.753 1.00 81.06 87 TYR A C 1
ATOM 714 O O . TYR A 1 87 ? -4.996 -1.976 -13.977 1.00 81.06 87 TYR A O 1
ATOM 722 N N . GLY A 1 88 ? -4.149 -1.273 -15.931 1.00 82.69 88 GLY A N 1
ATOM 723 C CA . GLY A 1 88 ? -3.685 -2.595 -16.375 1.00 82.69 88 GLY A CA 1
ATOM 724 C C . GLY A 1 88 ? -2.256 -2.940 -15.947 1.00 82.69 88 GLY A C 1
ATOM 725 O O . GLY A 1 88 ? -1.853 -4.099 -16.035 1.00 82.69 88 GLY A O 1
ATOM 726 N N . PHE A 1 89 ? -1.481 -1.955 -15.488 1.00 91.00 89 PHE A N 1
ATOM 727 C CA . PHE A 1 89 ? -0.043 -2.115 -15.309 1.00 91.00 89 PHE A CA 1
ATOM 728 C C . PHE A 1 89 ? 0.303 -2.922 -14.059 1.00 91.00 89 PHE A C 1
ATOM 730 O O . PHE A 1 89 ? 1.104 -3.850 -14.162 1.00 91.00 89 PHE A O 1
ATOM 737 N N . THR A 1 90 ? -0.356 -2.655 -12.924 1.00 93.38 90 THR A N 1
ATOM 738 C CA . THR A 1 90 ? -0.126 -3.371 -11.653 1.00 93.38 90 THR A CA 1
ATOM 739 C C . THR A 1 90 ? -0.243 -4.885 -11.819 1.00 93.38 90 THR A C 1
ATOM 741 O O . THR A 1 90 ? 0.623 -5.620 -11.359 1.00 93.38 90 THR A O 1
ATOM 744 N N . ARG A 1 91 ? -1.228 -5.362 -12.595 1.00 93.06 91 ARG A N 1
ATOM 745 C CA . ARG A 1 91 ? -1.384 -6.790 -12.915 1.00 93.06 91 ARG A CA 1
ATOM 746 C C . ARG A 1 91 ? -0.192 -7.348 -13.695 1.00 93.06 91 ARG A C 1
ATOM 748 O O . ARG A 1 91 ? 0.261 -8.454 -13.418 1.00 93.06 91 ARG A O 1
ATOM 755 N N . THR A 1 92 ? 0.323 -6.606 -14.678 1.00 95.19 92 THR A N 1
ATOM 756 C CA . THR A 1 92 ? 1.496 -7.057 -15.449 1.00 95.19 92 THR A CA 1
ATOM 757 C C . THR A 1 92 ? 2.765 -7.079 -14.604 1.00 95.19 92 THR A C 1
ATOM 759 O O . THR A 1 92 ? 3.559 -8.006 -14.745 1.00 95.19 92 THR A O 1
ATOM 762 N N . VAL A 1 93 ? 2.927 -6.107 -13.702 1.00 96.56 93 VAL A N 1
ATOM 763 C CA . VAL A 1 93 ? 4.055 -6.011 -12.765 1.00 96.56 93 VAL A CA 1
ATOM 764 C C . VAL A 1 93 ? 4.009 -7.155 -11.754 1.00 96.56 93 VAL A C 1
ATOM 766 O O . VAL A 1 93 ? 5.009 -7.846 -11.580 1.00 96.56 93 VAL A O 1
ATOM 769 N N . LEU A 1 94 ? 2.842 -7.423 -11.163 1.00 95.62 94 LEU A N 1
ATOM 770 C CA . LEU A 1 94 ? 2.641 -8.546 -10.248 1.00 95.62 94 LEU A CA 1
ATOM 771 C C . LEU A 1 94 ? 2.904 -9.890 -10.940 1.00 95.62 94 LEU A C 1
ATOM 773 O O . LEU A 1 94 ? 3.602 -10.740 -10.397 1.00 95.62 94 LEU A O 1
ATOM 777 N N . ARG A 1 95 ? 2.427 -10.068 -12.180 1.00 96.06 95 ARG A N 1
ATOM 778 C CA . ARG A 1 95 ? 2.724 -11.267 -12.980 1.00 96.06 95 ARG A CA 1
ATOM 779 C C . ARG A 1 95 ? 4.224 -11.438 -13.222 1.00 96.06 95 ARG A C 1
ATOM 781 O O . ARG A 1 95 ? 4.720 -12.557 -13.142 1.00 96.06 95 ARG A O 1
ATOM 788 N N . HIS A 1 96 ? 4.940 -10.351 -13.517 1.00 97.38 96 HIS A N 1
ATOM 789 C CA . HIS A 1 96 ? 6.397 -10.385 -13.662 1.00 97.38 96 HIS A CA 1
ATOM 790 C C . HIS A 1 96 ? 7.064 -10.807 -12.352 1.00 97.38 96 HIS A C 1
ATOM 792 O O . HIS A 1 96 ? 7.903 -11.701 -12.363 1.00 97.38 96 HIS A O 1
ATOM 798 N N . TYR A 1 97 ? 6.655 -10.226 -11.220 1.00 97.56 97 TYR A N 1
ATOM 799 C CA . TYR A 1 97 ? 7.173 -10.625 -9.913 1.00 97.56 97 TYR A CA 1
ATOM 800 C C . TYR A 1 97 ? 6.937 -12.115 -9.647 1.00 97.56 97 TYR A C 1
ATOM 802 O O . TYR A 1 97 ? 7.884 -12.837 -9.357 1.00 97.56 97 TYR A O 1
ATOM 810 N N . ASN A 1 98 ? 5.708 -12.599 -9.839 1.00 96.06 98 ASN A N 1
ATOM 811 C CA . ASN A 1 98 ? 5.369 -14.001 -9.608 1.00 96.06 98 ASN A CA 1
ATOM 812 C C . ASN A 1 98 ? 6.161 -14.950 -10.520 1.00 96.06 98 ASN A C 1
ATOM 814 O O . ASN A 1 98 ? 6.563 -16.022 -10.086 1.00 96.06 98 ASN A O 1
ATOM 818 N N . ARG A 1 99 ? 6.445 -14.557 -11.767 1.00 96.69 99 ARG A N 1
ATOM 819 C CA . ARG A 1 99 ? 7.233 -15.388 -12.690 1.00 96.69 99 ARG A CA 1
ATOM 820 C C . ARG A 1 99 ? 8.674 -15.605 -12.219 1.00 96.69 99 ARG A C 1
ATOM 822 O O . ARG A 1 99 ? 9.208 -16.685 -12.438 1.00 96.69 99 ARG A O 1
ATOM 829 N N . TYR A 1 100 ? 9.306 -14.597 -11.617 1.00 97.00 100 TYR A N 1
ATOM 830 C CA . TYR A 1 100 ? 10.745 -14.634 -11.317 1.00 97.00 100 TYR A CA 1
ATOM 831 C C . TYR A 1 100 ? 11.088 -14.721 -9.823 1.00 97.00 100 TYR A C 1
ATOM 833 O O . TYR A 1 100 ? 12.203 -15.111 -9.488 1.00 97.00 100 TYR A O 1
ATOM 841 N N . TYR A 1 101 ? 10.165 -14.359 -8.929 1.00 97.00 101 TYR A N 1
ATOM 842 C CA . TYR A 1 101 ? 10.447 -14.171 -7.502 1.00 97.00 101 TYR A CA 1
ATOM 843 C C . TYR A 1 101 ? 9.463 -14.873 -6.553 1.00 97.00 101 TYR A C 1
ATOM 845 O O . TYR A 1 101 ? 9.648 -14.775 -5.347 1.00 97.00 101 TYR A O 1
ATOM 853 N N . ILE A 1 102 ? 8.456 -15.613 -7.040 1.00 94.00 102 ILE A N 1
ATOM 854 C CA . ILE A 1 102 ? 7.436 -16.246 -6.170 1.00 94.00 102 ILE A CA 1
ATOM 855 C C . ILE A 1 102 ? 8.005 -17.245 -5.155 1.00 94.00 102 ILE A C 1
ATOM 857 O O . ILE A 1 102 ? 7.446 -17.418 -4.075 1.00 94.00 102 ILE A O 1
ATOM 861 N N . SER A 1 103 ? 9.111 -17.908 -5.498 1.00 94.31 103 SER A N 1
ATOM 862 C CA . SER A 1 103 ? 9.778 -18.874 -4.623 1.00 94.31 103 SER A CA 1
ATOM 863 C C . SER A 1 103 ? 10.638 -18.215 -3.545 1.00 94.31 103 SER A C 1
ATOM 865 O O . SER A 1 103 ? 11.099 -18.903 -2.637 1.00 94.31 103 SER A O 1
ATOM 867 N N . GLN A 1 104 ? 10.871 -16.903 -3.631 1.00 94.94 104 GLN A N 1
ATOM 868 C CA . GLN A 1 104 ? 11.658 -16.175 -2.645 1.00 94.94 104 GLN A CA 1
ATOM 869 C C . GLN A 1 104 ? 10.849 -15.987 -1.356 1.00 94.94 104 GLN A C 1
ATOM 871 O O . GLN A 1 104 ? 9.640 -15.757 -1.395 1.00 94.94 104 GLN A O 1
ATOM 876 N N . ARG A 1 105 ? 11.517 -16.105 -0.205 1.00 91.19 105 ARG A N 1
ATOM 877 C CA . ARG A 1 105 ? 10.890 -16.099 1.126 1.00 91.19 105 ARG A CA 1
ATOM 878 C C . ARG A 1 105 ? 11.613 -15.168 2.089 1.00 91.19 105 ARG A C 1
ATOM 880 O O . ARG A 1 105 ? 12.809 -14.924 1.941 1.00 91.19 105 ARG A O 1
ATOM 887 N N . GLY A 1 106 ? 10.891 -14.714 3.108 1.00 92.56 106 GLY A N 1
ATOM 888 C CA . GLY A 1 106 ? 11.406 -13.898 4.202 1.00 92.56 106 GLY A CA 1
ATOM 889 C C . GLY A 1 106 ? 10.944 -12.446 4.119 1.00 92.56 106 GLY A C 1
ATOM 890 O O . GLY A 1 106 ? 10.529 -11.971 3.064 1.00 92.56 106 GLY A O 1
ATOM 891 N N . ILE A 1 107 ? 11.098 -11.728 5.236 1.00 93.00 107 ILE A N 1
ATOM 892 C CA . ILE A 1 107 ? 10.506 -10.402 5.499 1.00 93.00 107 ILE A CA 1
ATOM 893 C C . ILE A 1 107 ? 10.692 -9.421 4.335 1.00 93.00 107 ILE A C 1
ATOM 895 O O . ILE A 1 107 ? 9.765 -8.719 3.940 1.00 93.00 107 ILE A O 1
ATOM 899 N N . ARG A 1 108 ? 11.891 -9.384 3.744 1.00 94.75 108 ARG A N 1
ATOM 900 C CA . ARG A 1 108 ? 12.190 -8.496 2.613 1.00 94.75 108 ARG A CA 1
ATOM 901 C C . ARG A 1 108 ? 11.351 -8.820 1.371 1.00 94.75 108 ARG A C 1
ATOM 903 O O . ARG A 1 108 ? 10.913 -7.909 0.673 1.00 94.75 108 ARG A O 1
ATOM 910 N N . TRP A 1 109 ? 11.183 -10.100 1.061 1.00 95.44 109 TRP A N 1
ATOM 911 C CA . TRP A 1 109 ? 10.438 -10.555 -0.111 1.00 95.44 109 TRP A CA 1
ATOM 912 C C . TRP A 1 109 ? 8.938 -10.394 0.090 1.00 95.44 109 TRP A C 1
ATOM 914 O O . TRP A 1 109 ? 8.274 -9.894 -0.820 1.00 95.44 109 TRP A O 1
ATOM 924 N N . ASP A 1 110 ? 8.454 -10.690 1.296 1.00 95.00 110 ASP A N 1
ATOM 925 C CA . ASP A 1 110 ? 7.073 -10.434 1.702 1.00 95.00 110 ASP A CA 1
ATOM 926 C C . ASP A 1 110 ? 6.753 -8.939 1.617 1.00 95.00 110 ASP A C 1
ATOM 928 O O . ASP A 1 110 ? 5.712 -8.570 1.087 1.00 95.00 110 ASP A O 1
ATOM 932 N N . GLY A 1 111 ? 7.695 -8.068 1.995 1.00 96.38 111 GLY A N 1
ATOM 933 C CA . GLY A 1 111 ? 7.547 -6.622 1.836 1.00 96.38 111 GLY A CA 1
ATOM 934 C C . GLY A 1 111 ? 7.420 -6.172 0.380 1.00 96.38 111 GLY A C 1
ATOM 935 O O . GLY A 1 111 ? 6.563 -5.351 0.058 1.00 96.38 111 GLY A O 1
ATOM 936 N N . TYR A 1 112 ? 8.203 -6.736 -0.545 1.00 97.19 112 TYR A N 1
ATOM 937 C CA . TYR A 1 112 ? 8.003 -6.447 -1.972 1.00 97.19 112 TYR A CA 1
ATOM 938 C C . TYR A 1 112 ? 6.658 -6.967 -2.479 1.00 97.19 112 TYR A C 1
ATOM 940 O O . TYR A 1 112 ? 5.986 -6.275 -3.243 1.00 97.19 112 TYR A O 1
ATOM 948 N N . ARG A 1 113 ? 6.255 -8.168 -2.052 1.00 96.50 113 ARG A N 1
ATOM 949 C CA . ARG A 1 113 ? 4.968 -8.757 -2.424 1.00 96.50 113 ARG A CA 1
ATOM 950 C C . ARG A 1 113 ? 3.808 -7.904 -1.911 1.00 96.50 113 ARG A C 1
ATOM 952 O O . ARG A 1 113 ? 2.904 -7.599 -2.685 1.00 96.50 113 ARG A O 1
ATOM 959 N N . TYR A 1 114 ? 3.893 -7.446 -0.665 1.00 97.38 114 TYR A N 1
ATOM 960 C CA . TYR A 1 114 ? 2.945 -6.532 -0.041 1.00 97.38 114 TYR A CA 1
ATOM 961 C C . TYR A 1 114 ? 2.784 -5.253 -0.856 1.00 97.38 114 TYR A C 1
ATOM 963 O O . TYR A 1 114 ? 1.672 -4.937 -1.257 1.00 97.38 114 TYR A O 1
ATOM 971 N N . LEU A 1 115 ? 3.880 -4.561 -1.192 1.00 97.19 115 LEU A N 1
ATOM 972 C CA . LEU A 1 115 ? 3.821 -3.314 -1.969 1.00 97.19 115 LEU A CA 1
ATOM 973 C C . LEU A 1 115 ? 3.156 -3.505 -3.343 1.00 97.19 115 LEU A C 1
ATOM 975 O O . LEU A 1 115 ? 2.418 -2.637 -3.812 1.00 97.19 115 LEU A O 1
ATOM 979 N N . LEU A 1 116 ? 3.398 -4.644 -3.997 1.00 97.31 116 LEU A N 1
ATOM 980 C CA 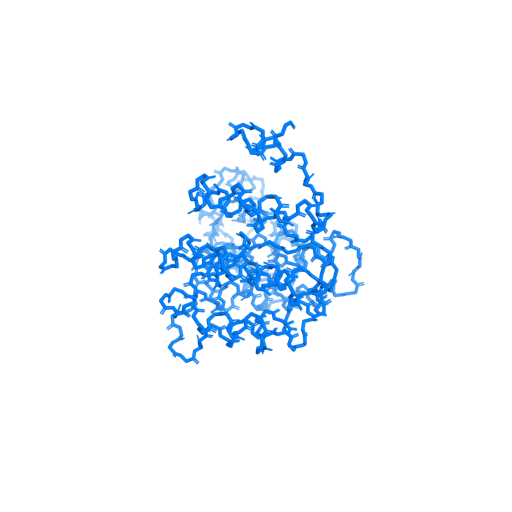. LEU A 1 116 ? 2.799 -4.963 -5.294 1.00 97.31 116 LEU A CA 1
ATOM 981 C C . LEU A 1 116 ? 1.303 -5.282 -5.191 1.00 97.31 116 LEU A C 1
ATOM 983 O O . LEU A 1 116 ? 0.522 -4.796 -6.013 1.00 97.31 116 LEU A O 1
ATOM 987 N N . LEU A 1 117 ? 0.908 -6.084 -4.200 1.00 96.69 117 LEU A N 1
ATOM 988 C CA . LEU A 1 117 ? -0.490 -6.435 -3.941 1.00 96.69 117 LEU A CA 1
ATOM 989 C C . LEU A 1 117 ? -1.282 -5.217 -3.464 1.00 96.69 117 LEU A C 1
ATOM 991 O O . LEU A 1 117 ? -2.357 -4.951 -3.990 1.00 96.69 117 LEU A O 1
ATOM 995 N N . ASN A 1 118 ? -0.717 -4.415 -2.561 1.00 96.81 118 ASN A N 1
ATOM 996 C CA . ASN A 1 118 ? -1.287 -3.148 -2.116 1.00 96.81 118 ASN A CA 1
ATOM 997 C C . ASN A 1 118 ? -1.594 -2.233 -3.310 1.00 96.81 118 ASN A C 1
ATOM 999 O O . ASN A 1 118 ? -2.741 -1.834 -3.496 1.00 96.81 118 ASN A O 1
ATOM 1003 N N . ALA A 1 119 ? -0.616 -1.991 -4.191 1.00 96.38 119 ALA A N 1
ATOM 1004 C CA . ALA A 1 119 ? -0.834 -1.187 -5.392 1.00 96.38 119 ALA A CA 1
ATOM 1005 C C . ALA A 1 119 ? -1.918 -1.779 -6.315 1.00 96.38 119 ALA A C 1
ATOM 1007 O O . ALA A 1 119 ? -2.663 -1.036 -6.961 1.00 96.38 119 ALA A O 1
ATOM 1008 N N . HIS A 1 120 ? -2.020 -3.111 -6.394 1.00 95.12 120 HIS A N 1
ATOM 1009 C CA . HIS A 1 120 ? -3.045 -3.798 -7.176 1.00 95.12 120 HIS A CA 1
ATOM 1010 C C . HIS A 1 120 ? -4.460 -3.610 -6.600 1.00 95.12 120 HIS A C 1
ATOM 1012 O O . HIS A 1 120 ? -5.378 -3.248 -7.344 1.00 95.12 120 HIS A O 1
ATOM 1018 N N . ILE A 1 121 ? -4.616 -3.765 -5.285 1.00 95.00 121 ILE A N 1
ATOM 1019 C CA . ILE A 1 121 ? -5.872 -3.521 -4.569 1.00 95.00 121 ILE A CA 1
ATOM 1020 C C . ILE A 1 121 ? -6.267 -2.046 -4.656 1.00 95.00 121 ILE A C 1
ATOM 1022 O O . ILE A 1 121 ? -7.403 -1.730 -5.011 1.00 95.00 121 ILE A O 1
ATOM 1026 N N . GLU A 1 122 ? -5.331 -1.127 -4.428 1.00 95.31 122 GLU A N 1
ATOM 1027 C CA . GLU A 1 122 ? -5.600 0.311 -4.430 1.00 95.31 122 GLU A CA 1
ATOM 1028 C C . GLU A 1 122 ? -6.032 0.825 -5.803 1.00 95.31 122 GLU A C 1
ATOM 1030 O O . GLU A 1 122 ? -6.991 1.593 -5.910 1.00 95.31 122 GLU A O 1
ATOM 1035 N N . ILE A 1 123 ? -5.404 0.359 -6.888 1.00 92.94 123 ILE A N 1
ATOM 1036 C CA . ILE A 1 123 ? -5.836 0.756 -8.233 1.00 92.94 123 ILE A CA 1
ATOM 1037 C C . ILE A 1 123 ? -7.195 0.155 -8.604 1.00 92.94 123 ILE A C 1
ATOM 1039 O O . ILE A 1 123 ? -7.927 0.759 -9.388 1.00 92.94 123 ILE A O 1
ATOM 1043 N N . TYR A 1 124 ? -7.551 -1.018 -8.065 1.00 91.56 124 TYR A N 1
ATOM 1044 C CA . TYR A 1 124 ? -8.890 -1.589 -8.212 1.00 91.56 124 TYR A CA 1
ATOM 1045 C C . TYR A 1 124 ? -9.923 -0.777 -7.423 1.00 91.56 124 TYR A C 1
ATOM 1047 O O . TYR A 1 124 ? -10.979 -0.439 -7.965 1.00 91.56 124 TYR A O 1
ATOM 1055 N N . ALA A 1 125 ? -9.593 -0.383 -6.192 1.00 92.31 125 ALA A N 1
ATOM 1056 C CA . ALA A 1 125 ? -10.447 0.429 -5.340 1.00 92.31 125 ALA A CA 1
ATOM 1057 C C . ALA A 1 125 ? -10.680 1.841 -5.895 1.00 92.31 125 ALA A C 1
ATOM 1059 O O . ALA A 1 125 ? -11.804 2.343 -5.811 1.00 92.31 125 ALA A O 1
ATOM 1060 N N . LYS A 1 126 ? -9.661 2.436 -6.528 1.00 90.25 126 LYS A N 1
ATOM 1061 C CA . LYS A 1 126 ? -9.718 3.756 -7.174 1.00 90.25 126 LYS A CA 1
ATOM 1062 C C . LYS A 1 126 ? -10.638 3.804 -8.395 1.00 90.25 126 LYS A C 1
ATOM 1064 O O . LYS A 1 126 ? -11.124 4.875 -8.753 1.00 90.25 126 LYS A O 1
ATOM 1069 N N . ARG A 1 127 ? -10.886 2.671 -9.070 1.00 81.94 127 ARG A N 1
ATOM 1070 C CA . ARG A 1 127 ? -11.745 2.655 -10.267 1.00 81.94 127 ARG A CA 1
ATOM 1071 C C . ARG A 1 127 ? -13.149 3.164 -9.901 1.00 81.94 127 ARG A C 1
ATOM 1073 O O . ARG A 1 127 ? -13.740 2.629 -8.958 1.00 81.94 127 ARG A O 1
ATOM 1080 N N . PRO A 1 128 ? -13.742 4.082 -10.691 1.00 68.50 128 PRO A N 1
ATOM 1081 C CA . PRO A 1 128 ? -15.120 4.560 -10.520 1.00 68.50 128 PRO A CA 1
ATOM 1082 C C . PRO A 1 128 ? -16.149 3.499 -10.952 1.00 68.50 128 PRO A C 1
ATOM 1084 O O . PRO A 1 128 ? -17.161 3.786 -11.583 1.00 68.50 128 PRO A O 1
ATOM 1087 N N . ASN A 1 129 ? -15.857 2.227 -10.683 1.00 62.06 129 ASN A N 1
ATOM 1088 C CA . ASN A 1 129 ? -16.632 1.106 -11.162 1.00 62.06 129 ASN A CA 1
ATOM 1089 C C . ASN A 1 129 ? -17.942 1.030 -10.375 1.00 62.06 129 ASN A C 1
ATOM 1091 O O . ASN A 1 129 ? -17.983 0.476 -9.278 1.00 62.06 129 ASN A O 1
ATOM 1095 N N . THR A 1 130 ? -19.021 1.535 -10.972 1.00 59.84 130 THR A N 1
ATOM 1096 C CA . THR A 1 130 ? -20.395 1.461 -10.449 1.00 59.84 130 THR A CA 1
ATOM 1097 C C . THR A 1 130 ? -20.845 0.026 -10.140 1.00 59.84 130 THR A C 1
ATOM 1099 O O . THR A 1 130 ? -21.792 -0.177 -9.387 1.00 59.84 130 THR A O 1
ATOM 1102 N N . LYS A 1 131 ? -20.145 -0.991 -10.668 1.00 58.19 131 LYS A N 1
ATOM 1103 C CA . LYS A 1 131 ? -20.442 -2.419 -10.463 1.00 58.19 131 LYS A CA 1
ATOM 1104 C C . LYS A 1 131 ? -19.773 -3.049 -9.229 1.00 58.19 131 LYS A C 1
ATOM 1106 O O . LYS A 1 131 ? -20.141 -4.169 -8.848 1.00 58.19 131 LYS A O 1
ATOM 1111 N N . ALA A 1 132 ? -18.781 -2.386 -8.625 1.00 71.00 132 ALA A N 1
ATOM 1112 C CA . ALA A 1 132 ? -18.009 -2.914 -7.497 1.00 71.00 132 ALA A CA 1
ATOM 1113 C C . ALA A 1 132 ? -18.179 -2.043 -6.244 1.00 71.00 132 ALA A C 1
ATOM 1115 O O . ALA A 1 132 ? -17.497 -1.034 -6.072 1.00 71.00 132 ALA A O 1
ATOM 1116 N N . ASN A 1 133 ? -19.088 -2.459 -5.359 1.00 86.06 133 ASN A N 1
ATOM 1117 C CA . ASN A 1 133 ? -19.253 -1.856 -4.037 1.00 86.06 133 ASN A CA 1
ATOM 1118 C C . ASN A 1 133 ? -18.079 -2.211 -3.103 1.00 86.06 133 ASN A C 1
ATOM 1120 O O . ASN A 1 133 ? -17.269 -3.087 -3.418 1.00 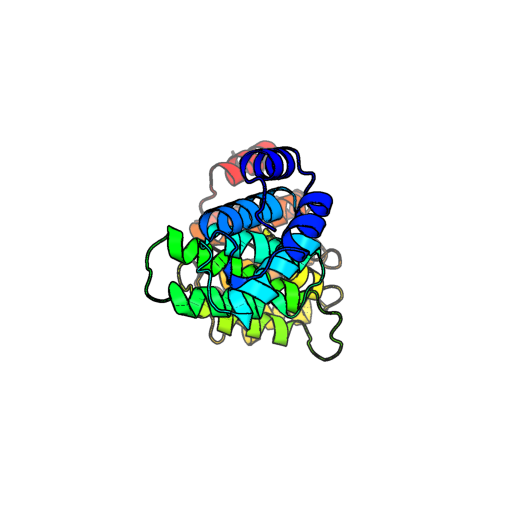86.06 133 ASN A O 1
ATOM 1124 N N . PHE A 1 134 ? -18.010 -1.548 -1.945 1.00 90.38 134 PHE A N 1
ATOM 1125 C CA . PHE A 1 134 ? -16.968 -1.786 -0.943 1.00 90.38 134 PHE A CA 1
ATOM 1126 C C . PHE A 1 134 ? -16.786 -3.277 -0.619 1.00 90.38 134 PHE A C 1
ATOM 1128 O O . PHE A 1 134 ? -15.668 -3.771 -0.681 1.00 90.38 134 PHE A O 1
ATOM 1135 N N . LYS A 1 135 ? -17.873 -4.027 -0.383 1.00 89.06 135 LYS A N 1
ATOM 1136 C CA . LYS A 1 135 ? -17.808 -5.460 -0.038 1.00 89.06 135 LYS A CA 1
ATOM 1137 C C . LYS A 1 135 ? -17.029 -6.288 -1.070 1.00 89.06 135 LYS A C 1
ATOM 1139 O O . LYS A 1 135 ? -16.219 -7.126 -0.694 1.00 89.06 135 LYS A O 1
ATOM 1144 N N . LYS A 1 136 ? -17.207 -6.026 -2.371 1.00 90.44 136 LYS A N 1
ATOM 1145 C CA . LYS A 1 136 ? -16.424 -6.695 -3.430 1.00 90.44 136 LYS A CA 1
ATOM 1146 C C . LYS A 1 136 ? -14.946 -6.295 -3.418 1.00 90.44 136 LYS A C 1
ATOM 1148 O O . LYS A 1 136 ? -14.097 -7.121 -3.733 1.00 90.44 136 LYS A O 1
ATOM 1153 N N . LYS A 1 137 ? -14.640 -5.036 -3.094 1.00 92.56 137 LYS A N 1
ATOM 1154 C CA . LYS A 1 137 ? -13.259 -4.539 -2.974 1.00 92.56 137 LYS A CA 1
ATOM 1155 C C . LYS A 1 137 ? -12.560 -5.138 -1.754 1.00 92.56 137 LYS A C 1
ATOM 1157 O O . LYS A 1 137 ? -11.430 -5.592 -1.878 1.00 92.56 137 LYS A O 1
ATOM 1162 N N . TRP A 1 138 ? -13.266 -5.223 -0.629 1.00 93.69 138 TRP A N 1
ATOM 1163 C CA . TRP A 1 138 ? -12.806 -5.900 0.579 1.00 93.69 138 TRP A CA 1
ATOM 1164 C C . TRP A 1 138 ? -12.535 -7.383 0.336 1.00 93.69 138 TRP A C 1
ATOM 1166 O O . TRP A 1 138 ? -11.474 -7.884 0.681 1.00 93.69 138 TRP A O 1
ATOM 1176 N N . HIS A 1 139 ? -13.452 -8.078 -0.337 1.00 92.19 139 HIS A N 1
ATOM 1177 C CA . HIS A 1 139 ? -13.249 -9.484 -0.673 1.00 92.19 139 HIS A CA 1
ATOM 1178 C C . HIS A 1 139 ? -12.006 -9.705 -1.551 1.00 92.19 139 HIS A C 1
ATOM 1180 O O . HIS A 1 139 ? -11.248 -10.636 -1.300 1.00 92.19 139 HIS A O 1
ATOM 1186 N N . ALA A 1 140 ? -11.756 -8.829 -2.532 1.00 92.81 140 ALA A N 1
ATOM 1187 C CA . ALA A 1 140 ? -10.527 -8.885 -3.326 1.00 92.81 140 ALA A CA 1
ATOM 1188 C C . ALA A 1 140 ? -9.275 -8.689 -2.453 1.00 92.81 140 ALA A C 1
ATOM 1190 O O . ALA A 1 140 ? -8.315 -9.434 -2.601 1.00 92.81 140 ALA A O 1
ATOM 1191 N N . TYR A 1 141 ? -9.305 -7.747 -1.501 1.00 95.25 141 TYR A N 1
ATOM 1192 C CA . TYR A 1 141 ? -8.228 -7.576 -0.522 1.00 95.25 141 TYR A CA 1
ATOM 1193 C C . TYR A 1 141 ? -7.977 -8.860 0.291 1.00 95.25 141 TYR A C 1
ATOM 1195 O O . TYR A 1 141 ? -6.827 -9.279 0.419 1.00 95.25 141 TYR A O 1
ATOM 1203 N N . ILE A 1 142 ? -9.036 -9.518 0.777 1.00 94.12 142 ILE A N 1
ATOM 1204 C CA . ILE A 1 142 ? -8.900 -10.762 1.543 1.00 94.12 142 ILE A CA 1
ATOM 1205 C C . ILE A 1 142 ? -8.269 -11.874 0.691 1.00 94.12 142 ILE A C 1
ATOM 1207 O O . ILE A 1 142 ? -7.272 -12.482 1.069 1.00 94.12 142 ILE A O 1
ATOM 1211 N N . VAL A 1 143 ? -8.821 -12.119 -0.497 1.00 93.06 143 VAL A N 1
ATOM 1212 C CA . VAL A 1 143 ? -8.375 -13.228 -1.351 1.00 93.06 143 VAL A CA 1
ATOM 1213 C C . VAL A 1 143 ? -6.959 -13.013 -1.881 1.00 93.06 143 VAL A C 1
ATOM 1215 O O . VAL A 1 143 ? -6.193 -13.968 -1.961 1.00 93.06 143 VAL A O 1
ATOM 1218 N N . GLU A 1 144 ? -6.609 -11.785 -2.264 1.00 93.19 144 GLU A N 1
ATOM 1219 C CA . GLU A 1 144 ? -5.368 -11.522 -2.996 1.00 93.19 144 GLU A CA 1
ATOM 1220 C C . GLU A 1 144 ? -4.208 -11.061 -2.105 1.00 93.19 144 GLU A C 1
ATOM 1222 O O . GLU A 1 144 ? -3.057 -11.226 -2.507 1.00 93.19 144 GLU A O 1
ATOM 1227 N N . LEU A 1 145 ? -4.474 -10.478 -0.926 1.00 94.88 145 LEU A N 1
ATOM 1228 C CA . LEU A 1 145 ? -3.440 -9.949 -0.028 1.00 94.88 145 LEU A CA 1
ATOM 1229 C C . LEU A 1 145 ? -3.428 -10.642 1.329 1.00 94.88 145 LEU A C 1
ATOM 1231 O O . LEU A 1 145 ? -2.395 -11.194 1.698 1.00 94.88 145 LEU A O 1
ATOM 1235 N N . ASP A 1 146 ? -4.544 -10.620 2.057 1.00 93.62 146 ASP A N 1
ATOM 1236 C CA . ASP A 1 146 ? -4.637 -11.192 3.409 1.00 93.62 146 ASP A CA 1
ATOM 1237 C C . ASP A 1 146 ? -4.209 -12.667 3.419 1.00 93.62 146 ASP A C 1
ATOM 1239 O O . ASP A 1 146 ? -3.279 -13.046 4.136 1.00 93.62 146 ASP A O 1
ATOM 1243 N N . ASN A 1 147 ? -4.806 -13.462 2.529 1.00 92.25 147 ASN A N 1
ATOM 1244 C CA . ASN A 1 147 ? -4.563 -14.898 2.447 1.00 92.25 147 ASN A CA 1
ATOM 1245 C C . ASN A 1 147 ? -3.158 -15.254 1.949 1.00 92.25 147 ASN A C 1
ATOM 1247 O O . ASN A 1 147 ? -2.651 -16.340 2.223 1.00 92.25 147 ASN A O 1
ATOM 1251 N N . GLU A 1 148 ? -2.524 -14.342 1.216 1.00 91.31 148 GLU A N 1
ATOM 1252 C CA . GLU A 1 148 ? -1.181 -14.525 0.668 1.00 91.31 148 GLU A CA 1
ATOM 1253 C C . GLU A 1 148 ? -0.076 -14.088 1.638 1.00 91.31 148 GLU A C 1
ATOM 1255 O O . GLU A 1 148 ? 1.081 -14.480 1.462 1.00 91.31 148 GLU A O 1
ATOM 1260 N N . LEU A 1 149 ? -0.416 -13.261 2.632 1.00 92.94 149 LEU A N 1
ATOM 1261 C CA . LEU A 1 149 ? 0.505 -12.625 3.573 1.00 92.94 149 LEU A CA 1
ATOM 1262 C C . LEU A 1 149 ? -0.071 -12.650 4.998 1.00 92.94 149 LEU A C 1
ATOM 1264 O O . LEU A 1 149 ? -0.216 -11.613 5.643 1.00 92.94 149 LEU A O 1
ATOM 1268 N N . THR A 1 150 ? -0.364 -13.846 5.510 1.00 91.44 150 THR A N 1
ATOM 1269 C CA . THR A 1 150 ? -1.114 -14.084 6.763 1.00 91.44 150 THR A CA 1
ATOM 1270 C C . THR A 1 150 ? -0.496 -13.485 8.031 1.00 91.44 150 THR A C 1
ATOM 1272 O O . THR A 1 150 ? -1.177 -13.325 9.037 1.00 91.44 150 THR A O 1
ATOM 1275 N N . HIS A 1 151 ? 0.792 -13.146 8.026 1.00 89.56 151 HIS A N 1
ATOM 1276 C CA . HIS A 1 151 ? 1.478 -12.563 9.187 1.00 89.56 151 HIS A CA 1
ATOM 1277 C C . HIS A 1 151 ? 2.132 -11.214 8.893 1.00 89.56 151 HIS A C 1
ATOM 1279 O O . HIS A 1 151 ? 2.806 -10.658 9.761 1.00 89.56 151 HIS A O 1
ATOM 1285 N N . TYR A 1 152 ? 1.961 -10.688 7.679 1.00 93.38 152 TYR A N 1
ATOM 1286 C CA . TYR A 1 152 ? 2.567 -9.419 7.313 1.00 93.38 152 TYR A CA 1
ATOM 1287 C C . TYR A 1 152 ? 1.755 -8.261 7.920 1.00 93.38 152 TYR A C 1
ATOM 1289 O O . TYR A 1 152 ? 0.531 -8.252 7.767 1.00 93.38 152 TYR A O 1
ATOM 1297 N N . PRO A 1 153 ? 2.389 -7.290 8.601 1.00 92.81 153 PRO A N 1
ATOM 1298 C CA . PRO A 1 153 ? 1.684 -6.129 9.132 1.00 92.81 153 PRO A CA 1
ATOM 1299 C C . PRO A 1 153 ? 1.052 -5.308 8.008 1.00 92.81 153 PRO A C 1
ATOM 1301 O O . PRO A 1 153 ? 1.721 -4.972 7.031 1.00 92.81 153 PRO A O 1
ATOM 1304 N N . VAL A 1 154 ? -0.222 -4.958 8.164 1.00 93.56 154 VAL A N 1
ATOM 1305 C CA . VAL A 1 154 ? -0.945 -4.084 7.229 1.00 93.56 154 VAL A CA 1
ATOM 1306 C C . VAL A 1 154 ? -1.444 -2.856 7.977 1.00 93.56 154 VAL A C 1
ATOM 1308 O O . VAL A 1 154 ? -1.802 -2.944 9.152 1.00 93.56 154 VAL A O 1
ATOM 1311 N N . SER A 1 155 ? -1.468 -1.712 7.300 1.00 92.38 155 SER A N 1
ATOM 1312 C CA . SER A 1 155 ? -1.943 -0.457 7.876 1.00 92.38 155 SER A CA 1
ATOM 1313 C C . SER A 1 155 ? -3.018 0.164 7.001 1.00 92.38 155 SER A C 1
ATOM 1315 O O . SER A 1 155 ? -2.921 0.155 5.776 1.00 92.38 155 SER A O 1
ATOM 1317 N N . VAL A 1 156 ? -4.024 0.775 7.630 1.00 94.94 156 VAL A N 1
ATOM 1318 C CA . VAL A 1 156 ? -5.096 1.491 6.924 1.00 94.94 156 VAL A CA 1
ATOM 1319 C C . VAL A 1 156 ? -4.556 2.608 6.024 1.00 94.94 156 VAL A C 1
ATOM 1321 O O . VAL A 1 156 ? -5.116 2.877 4.961 1.00 94.94 156 VAL A O 1
ATOM 1324 N N . TYR A 1 157 ? -3.435 3.222 6.413 1.00 93.94 157 TYR A N 1
ATOM 1325 C CA . TYR A 1 157 ? -2.819 4.333 5.689 1.00 93.94 157 TYR A CA 1
ATOM 1326 C C . TYR A 1 157 ? -2.214 3.915 4.344 1.00 93.94 157 TYR A C 1
ATOM 1328 O O . TYR A 1 157 ? -2.050 4.759 3.463 1.00 93.94 157 TYR A O 1
ATOM 1336 N N . ASP A 1 158 ? -1.955 2.621 4.150 1.00 95.44 158 ASP A N 1
ATOM 1337 C CA . ASP A 1 158 ? -1.521 2.083 2.862 1.00 95.44 158 ASP A CA 1
ATOM 1338 C C . ASP A 1 158 ? -2.692 1.933 1.876 1.00 95.44 158 ASP A C 1
ATOM 1340 O O . ASP A 1 158 ? -2.465 1.756 0.678 1.00 95.44 158 ASP A O 1
ATOM 1344 N N . PHE A 1 159 ? -3.945 2.030 2.343 1.00 96.56 159 PHE A N 1
ATOM 1345 C CA . PHE A 1 159 ? -5.151 1.777 1.547 1.00 96.56 159 PHE A CA 1
ATOM 1346 C C . PHE A 1 159 ? -6.125 2.974 1.471 1.00 96.56 159 PHE A C 1
ATOM 1348 O O . PHE A 1 159 ? -7.311 2.846 1.813 1.00 96.56 159 PHE A O 1
ATOM 1355 N N . PRO A 1 160 ? -5.682 4.166 1.025 1.00 95.44 160 PRO A N 1
ATOM 1356 C CA . PRO A 1 160 ? -6.529 5.357 0.998 1.00 95.44 160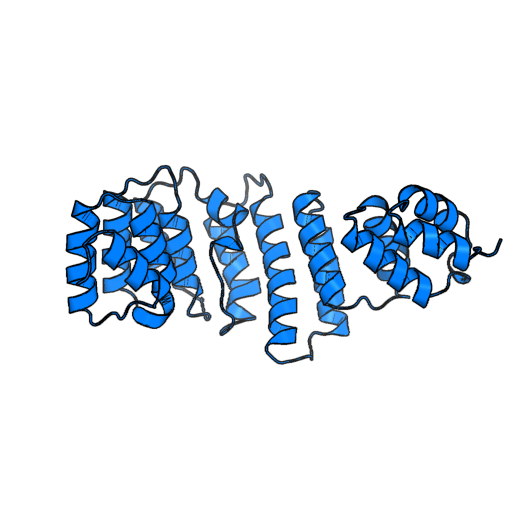 PRO A CA 1
ATOM 1357 C C . PRO A 1 160 ? -7.730 5.242 0.045 1.00 95.44 160 PRO A C 1
ATOM 1359 O O . PRO A 1 160 ? -8.815 5.718 0.378 1.00 95.44 160 PRO A O 1
ATOM 1362 N N . ASN A 1 161 ? -7.592 4.610 -1.126 1.00 95.06 161 ASN A N 1
ATOM 1363 C CA . ASN A 1 161 ? -8.698 4.474 -2.082 1.00 95.06 161 ASN A CA 1
ATOM 1364 C C . ASN A 1 161 ? -9.713 3.421 -1.628 1.00 95.06 161 ASN A C 1
ATOM 1366 O O . ASN A 1 161 ? -10.918 3.610 -1.819 1.00 95.06 161 ASN A O 1
ATOM 1370 N N . LEU A 1 162 ? -9.253 2.321 -1.024 1.00 95.50 162 LEU A N 1
ATOM 1371 C CA . LEU A 1 162 ? -10.147 1.335 -0.419 1.00 95.50 162 LEU A CA 1
ATOM 1372 C C . LEU A 1 162 ? -10.938 1.959 0.735 1.00 95.50 162 LEU A C 1
ATOM 1374 O O . LEU A 1 162 ? -12.166 1.849 0.741 1.00 95.50 162 LEU A O 1
ATOM 1378 N N . THR A 1 163 ? -10.269 2.710 1.613 1.00 95.94 163 THR A N 1
ATOM 1379 C CA . THR A 1 163 ? -10.900 3.465 2.709 1.00 95.94 163 THR A CA 1
ATOM 1380 C C . THR A 1 163 ? -11.923 4.471 2.181 1.00 95.94 163 THR A C 1
ATOM 1382 O O . THR A 1 163 ? -13.073 4.492 2.619 1.00 95.94 163 THR A O 1
ATOM 1385 N N . ALA A 1 164 ? -11.557 5.265 1.170 1.00 94.19 164 ALA A N 1
ATOM 1386 C CA . ALA A 1 164 ? -12.455 6.246 0.563 1.00 94.19 164 ALA A CA 1
ATOM 1387 C C . ALA A 1 164 ? -13.678 5.606 -0.115 1.00 94.19 164 ALA A C 1
ATOM 1389 O O . ALA A 1 164 ? -14.704 6.263 -0.286 1.00 94.19 164 ALA A O 1
ATOM 1390 N N . SER A 1 165 ? -13.608 4.325 -0.488 1.00 92.81 165 SER A N 1
ATOM 1391 C CA . SER A 1 165 ? -14.734 3.623 -1.109 1.00 92.81 165 SER A CA 1
ATOM 1392 C C . SER A 1 165 ? -15.862 3.247 -0.138 1.00 92.81 165 SER A C 1
ATOM 1394 O O . SER A 1 165 ? -16.922 2.816 -0.595 1.00 92.81 165 SER A O 1
ATOM 1396 N N . MET A 1 166 ? -15.663 3.449 1.170 1.00 92.31 166 MET A N 1
ATOM 1397 C CA . MET A 1 166 ? -16.716 3.376 2.191 1.00 92.31 166 MET A CA 1
ATOM 1398 C C . MET A 1 166 ? -17.502 4.680 2.365 1.00 92.31 166 MET A C 1
ATOM 1400 O O . MET A 1 166 ? -18.488 4.702 3.106 1.00 92.31 166 MET A O 1
ATOM 1404 N N . ARG A 1 167 ? -17.079 5.768 1.712 1.00 89.81 167 ARG A N 1
ATOM 1405 C CA . ARG A 1 167 ? -17.714 7.075 1.873 1.00 89.81 167 ARG A CA 1
ATOM 1406 C C . ARG A 1 167 ? -19.216 6.965 1.595 1.00 89.81 167 ARG A C 1
ATOM 1408 O O . ARG A 1 167 ? -19.622 6.365 0.599 1.00 89.81 167 ARG A O 1
ATOM 1415 N N . ASN A 1 168 ? -20.025 7.570 2.463 1.00 89.25 168 ASN A N 1
ATOM 1416 C CA . ASN A 1 168 ? -21.493 7.566 2.410 1.00 89.25 168 ASN A CA 1
ATOM 1417 C C . ASN A 1 168 ? -22.171 6.214 2.708 1.00 89.25 168 ASN A C 1
ATOM 1419 O O . ASN A 1 168 ? -23.381 6.091 2.518 1.00 89.25 168 ASN A O 1
ATOM 1423 N N . ILE A 1 169 ? -21.442 5.186 3.154 1.00 93.38 169 ILE A N 1
ATOM 1424 C CA . ILE A 1 169 ? -22.074 3.957 3.647 1.00 93.38 169 ILE A CA 1
ATOM 1425 C C . ILE A 1 169 ? -22.532 4.195 5.095 1.00 93.38 169 ILE A C 1
ATOM 1427 O O . ILE A 1 169 ? -21.693 4.554 5.921 1.00 93.38 169 ILE A O 1
ATOM 1431 N N . PRO A 1 170 ? -23.821 3.985 5.432 1.00 94.56 170 PRO A N 1
ATOM 1432 C CA . PRO A 1 170 ? -24.316 4.179 6.795 1.00 94.56 170 PRO A CA 1
ATOM 1433 C C . PRO A 1 170 ? -23.560 3.327 7.816 1.00 94.56 170 PRO A C 1
ATOM 1435 O O . PRO A 1 170 ? -23.239 2.167 7.526 1.00 94.56 170 PRO A O 1
ATOM 1438 N N . ILE A 1 171 ? -23.330 3.873 9.013 1.00 95.38 171 ILE A N 1
ATOM 1439 C CA . ILE A 1 171 ? -22.569 3.200 10.072 1.00 95.38 171 ILE A CA 1
ATOM 1440 C C . ILE A 1 171 ? -23.151 1.831 10.427 1.00 95.38 171 ILE A C 1
ATOM 1442 O O . ILE A 1 171 ? -22.399 0.870 10.507 1.00 95.38 171 ILE A O 1
ATOM 1446 N N . GLU A 1 172 ? -24.475 1.684 10.492 1.00 94.62 172 GLU A N 1
ATOM 1447 C CA . GLU A 1 172 ? -25.133 0.402 10.789 1.00 94.62 172 GLU A CA 1
ATOM 1448 C C . GLU A 1 172 ? -24.740 -0.709 9.811 1.00 94.62 172 GLU A C 1
ATOM 1450 O O . GLU A 1 172 ? -24.527 -1.870 10.171 1.00 94.62 172 GLU A O 1
ATOM 1455 N N . ARG A 1 173 ? -24.575 -0.343 8.537 1.00 93.56 173 ARG A N 1
ATOM 1456 C CA . ARG A 1 173 ? -24.139 -1.282 7.507 1.00 93.56 173 ARG A CA 1
ATOM 1457 C C . ARG A 1 173 ? -22.657 -1.619 7.648 1.00 93.56 173 ARG A C 1
ATOM 1459 O O . ARG A 1 173 ? -22.289 -2.772 7.435 1.00 93.56 173 ARG A O 1
ATOM 1466 N N . LEU A 1 174 ? -21.827 -0.639 8.003 1.00 93.94 174 LEU A N 1
ATOM 1467 C CA . LEU A 1 174 ? -20.401 -0.842 8.269 1.00 93.94 174 LEU A CA 1
ATOM 1468 C C . LEU A 1 174 ? -20.182 -1.715 9.515 1.00 93.94 174 LEU A C 1
ATOM 1470 O O . LEU A 1 174 ? -19.423 -2.678 9.435 1.00 93.94 174 LEU A O 1
ATOM 1474 N N . LYS A 1 175 ? -20.908 -1.452 10.612 1.00 93.56 175 LYS A N 1
ATOM 1475 C CA . LYS A 1 175 ? -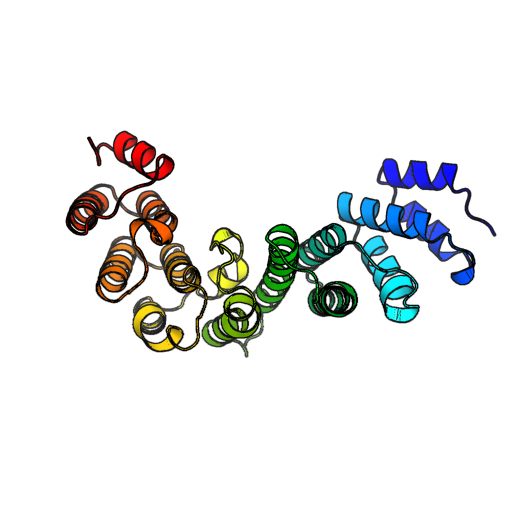20.942 -2.264 11.840 1.00 93.56 175 LYS A CA 1
ATOM 1476 C C . LYS A 1 175 ? -21.304 -3.713 11.525 1.00 93.56 175 LYS A C 1
ATOM 1478 O O . LYS A 1 175 ? -20.553 -4.626 11.863 1.00 93.56 175 LYS A O 1
ATOM 1483 N N . LYS A 1 176 ? -22.407 -3.937 10.797 1.00 91.50 176 LYS A N 1
ATOM 1484 C CA . LYS A 1 176 ? -22.818 -5.287 10.380 1.00 91.50 176 LYS A CA 1
ATOM 1485 C C . LYS A 1 176 ? -21.721 -6.005 9.592 1.00 91.50 176 LYS A C 1
ATOM 1487 O O . LYS A 1 176 ? -21.491 -7.194 9.809 1.00 91.50 176 LYS A O 1
ATOM 1492 N N . TRP A 1 177 ? -21.048 -5.303 8.684 1.00 90.69 177 TRP A N 1
ATOM 1493 C CA . TRP A 1 177 ? -19.948 -5.883 7.920 1.00 90.69 177 TRP A CA 1
ATOM 1494 C C . TRP A 1 177 ? -18.750 -6.235 8.792 1.00 90.69 177 TRP A C 1
ATOM 1496 O O . TRP A 1 177 ? -18.264 -7.356 8.703 1.00 90.69 177 TRP A O 1
ATOM 1506 N N . LEU A 1 178 ? -18.310 -5.320 9.652 1.00 92.12 178 LEU A N 1
ATOM 1507 C CA . LEU A 1 178 ? -17.175 -5.532 10.546 1.00 92.12 178 LEU A CA 1
ATOM 1508 C C . LEU A 1 178 ? -17.397 -6.716 11.498 1.00 92.12 178 LEU A C 1
ATOM 1510 O O . LEU A 1 178 ? -16.503 -7.538 11.671 1.00 92.12 178 LEU A O 1
ATOM 1514 N N . LEU A 1 179 ? -18.578 -6.796 12.110 1.00 88.62 179 LEU A N 1
ATOM 1515 C CA . LEU A 1 179 ? -18.837 -7.724 13.213 1.00 88.62 179 LEU A CA 1
ATOM 1516 C C . LEU A 1 179 ? -19.355 -9.092 12.749 1.00 88.62 179 LEU A C 1
ATOM 1518 O O . LEU A 1 179 ? -19.115 -10.083 13.434 1.00 88.62 179 LEU A O 1
ATOM 1522 N N . ASN A 1 180 ? -20.039 -9.152 11.598 1.00 83.44 180 ASN A N 1
ATOM 1523 C CA . ASN A 1 180 ? -20.689 -10.373 11.113 1.00 83.44 180 ASN A CA 1
ATOM 1524 C C . ASN A 1 180 ? -20.190 -10.785 9.718 1.00 83.44 180 ASN A C 1
ATOM 1526 O O . ASN A 1 180 ? -19.601 -11.849 9.565 1.00 83.44 180 ASN A O 1
ATOM 1530 N N . ASP A 1 181 ? -20.406 -9.950 8.693 1.00 76.75 181 ASP A N 1
ATOM 1531 C CA . ASP A 1 181 ? -20.318 -10.411 7.295 1.00 76.75 181 ASP A CA 1
ATOM 1532 C C . ASP A 1 181 ? -18.884 -10.537 6.742 1.00 76.75 181 ASP A C 1
ATOM 1534 O O . ASP A 1 181 ? -18.679 -11.243 5.756 1.00 76.75 181 ASP A O 1
ATOM 1538 N N . CYS A 1 182 ? -17.914 -9.790 7.277 1.00 69.75 182 CYS A N 1
ATOM 1539 C CA . CYS A 1 182 ? -16.551 -9.713 6.731 1.00 69.75 182 CYS A CA 1
ATOM 1540 C C . CYS A 1 182 ? -15.508 -10.461 7.570 1.00 69.75 182 CYS A C 1
ATOM 1542 O O . CYS A 1 182 ? -14.330 -10.419 7.219 1.00 69.75 182 CYS A O 1
ATOM 1544 N N . LYS A 1 183 ? -15.925 -11.147 8.644 1.00 65.25 183 LYS A N 1
ATOM 1545 C CA . LYS A 1 183 ? -15.045 -12.009 9.449 1.00 65.25 183 LYS A CA 1
ATOM 1546 C C . LYS A 1 183 ? -14.674 -13.301 8.706 1.00 65.25 183 LYS A C 1
ATOM 1548 O O . LYS A 1 183 ? -13.631 -13.889 8.972 1.00 65.25 183 LYS A O 1
ATOM 1553 N N . GLU A 1 184 ? -15.517 -13.746 7.774 1.00 63.91 184 GLU A N 1
ATOM 1554 C CA . GLU A 1 184 ? -15.329 -15.007 7.057 1.00 63.91 184 GLU A CA 1
ATOM 1555 C C . GLU A 1 184 ? -14.136 -14.945 6.090 1.00 63.91 184 GLU A C 1
ATOM 1557 O O . GLU A 1 184 ? -14.129 -14.188 5.117 1.00 63.91 184 GLU A O 1
ATOM 1562 N N . GLY A 1 185 ? -13.129 -15.783 6.350 1.00 77.94 185 GLY A N 1
ATOM 1563 C CA . GLY A 1 185 ? -12.030 -16.058 5.425 1.00 77.94 185 GLY A CA 1
ATOM 1564 C C . GLY A 1 185 ? -10.786 -15.179 5.560 1.00 77.94 185 GLY A C 1
ATOM 1565 O O . GLY A 1 185 ? -9.859 -15.398 4.791 1.00 77.94 185 GLY A O 1
ATOM 1566 N N . SER A 1 186 ? -10.736 -14.232 6.507 1.00 87.00 186 SER A N 1
ATOM 1567 C CA . SER A 1 186 ? -9.491 -13.519 6.842 1.00 87.00 186 SER A CA 1
ATOM 1568 C C . SER A 1 186 ? -8.570 -14.424 7.665 1.00 87.00 186 SER A C 1
ATOM 1570 O O . SER A 1 186 ? -8.974 -14.977 8.688 1.00 87.00 186 SER A O 1
ATOM 1572 N N . MET A 1 187 ? -7.332 -14.577 7.207 1.00 90.25 187 MET A N 1
ATOM 1573 C CA . MET A 1 187 ? -6.253 -15.318 7.857 1.00 90.25 187 MET A CA 1
ATOM 1574 C C . MET A 1 187 ? -5.193 -14.394 8.477 1.00 90.25 187 MET A C 1
ATOM 1576 O O . MET A 1 187 ? -4.392 -14.857 9.290 1.00 90.25 187 MET A O 1
ATOM 1580 N N . ASN A 1 188 ? -5.179 -13.102 8.126 1.00 92.00 188 ASN A N 1
ATOM 1581 C CA . ASN A 1 188 ? -4.263 -12.118 8.697 1.00 92.00 188 ASN A CA 1
ATOM 1582 C C . ASN A 1 188 ? -4.878 -11.390 9.917 1.00 92.00 188 ASN A C 1
ATOM 1584 O O . ASN A 1 188 ? -5.881 -10.684 9.775 1.00 92.00 188 ASN A O 1
ATOM 1588 N N . PRO A 1 189 ? -4.258 -11.465 11.116 1.00 91.94 189 PRO A N 1
ATOM 1589 C CA . PRO A 1 189 ? -4.804 -10.867 12.337 1.00 91.94 189 PRO A CA 1
ATOM 1590 C C . PRO A 1 189 ? -4.879 -9.332 12.306 1.00 91.94 189 PRO A C 1
ATOM 1592 O O . PRO A 1 189 ? -5.600 -8.745 13.108 1.00 91.94 189 PRO A O 1
ATOM 1595 N N . TYR A 1 190 ? -4.175 -8.671 11.383 1.00 93.62 190 TYR A N 1
ATOM 1596 C CA . TYR A 1 190 ? -4.219 -7.219 11.212 1.00 93.62 190 TYR A CA 1
ATOM 1597 C C . TYR A 1 190 ? -5.406 -6.740 10.354 1.00 93.62 190 TYR A C 1
ATOM 1599 O O . TYR A 1 190 ? -5.762 -5.564 10.410 1.00 93.62 190 TYR A O 1
ATOM 1607 N N . SER A 1 191 ? -6.054 -7.609 9.572 1.00 93.62 191 SER A N 1
ATOM 1608 C CA . SER A 1 191 ? -7.057 -7.177 8.587 1.00 93.62 191 SER A CA 1
ATOM 1609 C C . SER A 1 191 ? -8.370 -6.695 9.196 1.00 93.62 191 SER A C 1
ATOM 1611 O O . SER A 1 191 ? -8.927 -5.702 8.735 1.00 93.62 191 SER A O 1
ATOM 1613 N N . MET A 1 192 ? -8.871 -7.349 10.244 1.00 93.31 192 MET A N 1
ATOM 1614 C CA . MET A 1 192 ? -10.084 -6.883 10.931 1.00 93.31 192 MET A CA 1
ATOM 1615 C C . MET A 1 192 ? -9.860 -5.561 11.690 1.00 93.31 192 MET A C 1
ATOM 1617 O O . MET A 1 192 ? -10.668 -4.648 11.512 1.00 93.31 192 MET A O 1
ATOM 1621 N N . PRO A 1 193 ? -8.752 -5.386 12.440 1.00 94.75 193 PRO A N 1
ATOM 1622 C CA . PRO A 1 193 ? -8.321 -4.072 12.925 1.00 94.75 193 PRO A CA 1
ATOM 1623 C C . PRO A 1 193 ? -8.200 -3.020 11.816 1.00 94.75 193 PRO A C 1
ATOM 1625 O O . PRO A 1 193 ? -8.644 -1.887 11.981 1.00 94.75 193 PRO A O 1
ATOM 1628 N N . MET A 1 194 ? -7.662 -3.387 10.648 1.00 95.25 194 MET A N 1
ATOM 1629 C CA . MET A 1 194 ? -7.591 -2.478 9.505 1.00 95.25 194 MET A CA 1
ATOM 1630 C C . MET A 1 194 ? -8.990 -2.072 9.015 1.00 95.25 194 MET A C 1
ATOM 1632 O O . MET A 1 194 ? -9.211 -0.894 8.739 1.00 95.25 194 MET A O 1
ATOM 1636 N N . LEU A 1 195 ? -9.946 -3.007 8.943 1.00 95.62 195 LEU A N 1
ATOM 1637 C CA . LEU A 1 195 ? -11.332 -2.710 8.570 1.00 95.62 195 LEU A CA 1
ATOM 1638 C C . LEU A 1 195 ? -11.999 -1.759 9.569 1.00 95.62 195 LEU A C 1
ATOM 1640 O O . LEU A 1 195 ? -12.674 -0.817 9.155 1.00 95.62 195 LEU A O 1
ATOM 1644 N N . LEU A 1 196 ? -11.782 -1.981 10.868 1.00 96.88 196 LEU A N 1
ATOM 1645 C CA . LEU A 1 196 ? -12.217 -1.066 11.920 1.00 96.88 196 LEU A CA 1
ATOM 1646 C C . LEU A 1 196 ? -11.621 0.327 11.693 1.00 96.88 196 LEU A C 1
ATOM 1648 O O . LEU A 1 196 ? -12.367 1.297 11.610 1.00 96.88 196 LEU A O 1
ATOM 1652 N N . ASN A 1 197 ? -10.309 0.431 11.484 1.00 97.56 197 ASN A N 1
ATOM 1653 C CA . ASN A 1 197 ? -9.641 1.712 11.243 1.00 97.56 197 ASN A CA 1
ATOM 1654 C C . ASN A 1 197 ? -10.199 2.446 10.016 1.00 97.56 197 ASN A C 1
ATOM 1656 O O . ASN A 1 197 ? -10.366 3.663 10.053 1.00 97.56 197 ASN A O 1
ATOM 1660 N N . MET A 1 198 ? -10.549 1.723 8.946 1.00 97.56 198 MET A N 1
ATOM 1661 C CA . MET A 1 198 ? -11.211 2.321 7.783 1.00 97.56 198 MET A CA 1
ATOM 1662 C C . MET A 1 198 ? -12.551 2.961 8.154 1.00 97.56 198 MET A C 1
ATOM 1664 O O . MET A 1 198 ? -12.858 4.036 7.645 1.00 97.56 198 MET A O 1
ATOM 1668 N N . ILE A 1 199 ? -13.335 2.324 9.030 1.00 96.94 199 ILE A N 1
ATOM 1669 C CA . ILE A 1 199 ? -14.622 2.842 9.520 1.00 96.94 199 ILE A CA 1
ATOM 1670 C C . ILE A 1 199 ? -14.399 4.070 10.409 1.00 96.94 199 ILE A C 1
ATOM 1672 O O . ILE A 1 199 ? -15.062 5.088 10.220 1.00 96.94 199 ILE A O 1
ATOM 1676 N N . LEU A 1 200 ? -13.432 4.004 11.328 1.00 96.88 200 LEU A N 1
ATOM 1677 C CA . LEU A 1 200 ? -13.104 5.099 12.247 1.00 96.88 200 LEU A CA 1
ATOM 1678 C C . LEU A 1 200 ? -12.618 6.364 11.521 1.00 96.88 200 LEU A C 1
ATOM 1680 O O . LEU A 1 200 ? -12.831 7.473 12.000 1.00 96.88 200 LEU A O 1
ATOM 1684 N N . LEU A 1 201 ? -12.017 6.221 10.339 1.00 96.31 201 LEU A N 1
ATOM 1685 C CA . LEU A 1 201 ? -11.574 7.343 9.504 1.00 96.31 201 LEU A CA 1
ATOM 1686 C C . LEU A 1 201 ? -12.681 7.943 8.620 1.00 96.31 201 LEU A C 1
ATOM 1688 O O . LEU A 1 201 ? -12.417 8.870 7.852 1.00 96.31 201 LEU A O 1
ATOM 1692 N N . GLN A 1 202 ? -13.915 7.430 8.670 1.00 95.88 202 GLN A N 1
ATOM 1693 C CA . GLN A 1 202 ? -14.987 7.976 7.842 1.00 95.88 202 GLN A CA 1
ATOM 1694 C C . GLN A 1 202 ? -15.480 9.327 8.392 1.00 95.88 202 GLN A C 1
ATOM 1696 O O . GLN A 1 202 ? -15.894 9.398 9.550 1.00 95.88 202 GLN A O 1
ATOM 1701 N N . PRO A 1 203 ? -15.507 10.396 7.570 1.00 94.00 203 PRO A N 1
ATOM 1702 C CA . PRO A 1 203 ? -15.878 11.737 8.028 1.00 94.00 203 PRO A CA 1
ATOM 1703 C C . PRO A 1 203 ? -17.380 11.898 8.299 1.00 94.00 203 PRO A C 1
ATOM 1705 O O . PRO A 1 203 ? -17.784 12.842 8.965 1.00 94.00 203 PRO A O 1
ATOM 1708 N N . HIS A 1 204 ? -18.220 11.011 7.757 1.00 94.25 204 HIS A N 1
ATOM 1709 C CA . HIS A 1 204 ? -19.674 11.043 7.951 1.00 94.25 204 HIS A CA 1
ATOM 1710 C C . HIS A 1 204 ? -20.144 10.260 9.184 1.00 94.25 204 HIS A C 1
ATOM 1712 O O . HIS A 1 204 ? -21.343 10.214 9.431 1.00 94.25 204 HIS A O 1
ATOM 1718 N N . VAL A 1 205 ? -19.227 9.617 9.912 1.00 94.94 205 VAL A N 1
ATOM 1719 C CA . VAL A 1 205 ? -19.513 8.887 11.153 1.00 94.94 205 VAL A CA 1
ATOM 1720 C C . VAL A 1 205 ? -19.145 9.798 12.320 1.00 94.94 205 VAL A C 1
ATOM 1722 O O . VAL A 1 205 ? -18.035 10.328 12.361 1.00 94.94 205 VAL A O 1
ATOM 1725 N N . SER A 1 206 ? -20.069 10.006 13.251 1.00 93.69 206 SER A N 1
ATOM 1726 C CA . SER A 1 206 ? -19.851 10.850 14.430 1.00 93.69 206 SER A CA 1
ATOM 1727 C C . SER A 1 206 ? -18.873 10.215 15.425 1.00 93.69 206 SER A C 1
ATOM 1729 O O . SER A 1 206 ? -18.698 8.998 15.451 1.00 93.69 206 SER A O 1
ATOM 1731 N N . GLY A 1 207 ? -18.249 11.029 16.284 1.00 92.50 207 GLY A N 1
ATOM 1732 C CA . GLY A 1 207 ? -17.339 10.532 17.326 1.00 92.50 207 GLY A CA 1
ATOM 1733 C C . GLY A 1 207 ? -17.999 9.508 18.259 1.00 92.50 207 GLY A C 1
ATOM 1734 O O . GLY A 1 207 ? -17.415 8.463 18.534 1.00 92.50 207 GLY A O 1
ATOM 1735 N N . ALA A 1 208 ? -19.254 9.747 18.653 1.00 92.06 208 ALA A N 1
ATOM 1736 C CA . ALA A 1 208 ? -20.029 8.802 19.456 1.00 92.06 208 ALA A CA 1
ATOM 1737 C C . ALA A 1 208 ? -20.193 7.451 18.739 1.00 92.06 208 ALA A C 1
ATOM 1739 O O . ALA A 1 208 ? -19.852 6.415 19.298 1.00 92.06 208 ALA A O 1
ATOM 1740 N N . GLU A 1 209 ? -20.620 7.456 17.471 1.00 95.12 209 GLU A N 1
ATOM 1741 C CA . GLU A 1 209 ? -20.760 6.235 16.666 1.00 95.12 209 GLU A CA 1
ATOM 1742 C C . GLU A 1 209 ? -19.427 5.489 16.475 1.00 95.12 209 GLU A C 1
ATOM 1744 O O . GLU A 1 209 ? -19.416 4.256 16.451 1.00 95.12 209 GLU A O 1
ATOM 1749 N N . LYS A 1 210 ? -18.304 6.218 16.350 1.00 95.75 210 LYS A N 1
ATOM 1750 C CA . LYS A 1 210 ? -16.945 5.653 16.249 1.00 95.75 210 LYS A CA 1
ATOM 1751 C C . LYS A 1 210 ? -16.534 4.923 17.530 1.00 95.75 210 LYS A C 1
ATOM 1753 O O . LYS A 1 210 ? -16.007 3.813 17.459 1.00 95.75 210 LYS A O 1
ATOM 1758 N N . ILE A 1 211 ? -16.784 5.526 18.689 1.00 94.25 211 ILE A N 1
ATOM 1759 C CA . ILE A 1 211 ? -16.512 4.902 19.991 1.00 94.25 211 ILE A CA 1
ATOM 1760 C C . ILE A 1 211 ? -17.386 3.661 20.165 1.00 94.25 211 ILE A C 1
ATOM 1762 O O . ILE A 1 211 ? -16.897 2.606 20.560 1.00 94.25 211 ILE A O 1
ATOM 1766 N N . ASP A 1 212 ? -18.657 3.765 19.795 1.00 94.06 212 ASP A N 1
ATOM 1767 C CA . ASP A 1 212 ? -19.637 2.696 19.943 1.00 94.06 212 ASP A CA 1
ATOM 1768 C C . ASP A 1 212 ? -19.269 1.458 19.100 1.00 94.06 212 ASP A C 1
ATOM 1770 O O . ASP A 1 212 ? -19.200 0.341 19.616 1.00 94.06 212 ASP A O 1
ATOM 1774 N N . VAL A 1 213 ? -18.907 1.643 17.818 1.00 95.75 213 VAL A N 1
ATOM 1775 C CA . VAL A 1 213 ? -18.419 0.529 16.976 1.00 95.75 213 VAL A CA 1
ATOM 1776 C C . VAL A 1 213 ? -17.111 -0.066 17.495 1.00 95.75 213 VAL A C 1
ATOM 1778 O O . VAL A 1 213 ? -16.919 -1.279 17.407 1.00 95.75 213 VAL A O 1
ATOM 1781 N N . PHE A 1 214 ? -16.211 0.758 18.036 1.00 95.75 214 PHE A N 1
ATOM 1782 C CA . PHE A 1 214 ? -14.959 0.279 18.609 1.00 95.75 214 PHE A CA 1
ATOM 1783 C C . PHE A 1 214 ? -15.215 -0.602 19.838 1.00 95.75 214 PHE A C 1
ATOM 1785 O O . PHE A 1 214 ? -14.693 -1.716 19.900 1.00 95.75 214 PHE A O 1
ATOM 1792 N N . LYS A 1 215 ? -16.067 -0.157 20.771 1.00 93.06 215 LYS A N 1
ATOM 1793 C CA . LYS A 1 215 ? -16.449 -0.930 21.964 1.00 93.06 215 LYS A CA 1
ATOM 1794 C C . LYS A 1 215 ? -17.089 -2.264 21.584 1.00 93.06 215 LYS A C 1
ATOM 1796 O O . LYS A 1 215 ? -16.665 -3.313 22.068 1.00 93.06 215 LYS A O 1
ATOM 1801 N N . GLU A 1 216 ? -18.044 -2.249 20.654 1.00 93.94 216 GLU A N 1
ATOM 1802 C CA . GLU A 1 216 ? -18.664 -3.479 20.149 1.00 93.94 216 GLU A CA 1
ATOM 1803 C C . GLU A 1 216 ? -17.650 -4.426 19.491 1.00 93.94 216 GLU A C 1
ATOM 1805 O O . GLU A 1 216 ? -17.747 -5.648 19.639 1.00 93.94 216 GLU A O 1
ATOM 1810 N N . PHE A 1 217 ? -16.675 -3.882 18.756 1.00 94.25 217 PHE A N 1
ATOM 1811 C CA . PHE A 1 217 ? -15.615 -4.679 18.149 1.00 94.25 217 PHE A CA 1
ATOM 1812 C C . PHE A 1 217 ? -14.740 -5.342 19.210 1.00 94.25 217 PHE A C 1
ATOM 1814 O O . PHE A 1 217 ? -14.522 -6.549 19.131 1.00 94.25 217 PHE A O 1
ATOM 1821 N N . VAL A 1 218 ? -14.283 -4.589 20.214 1.00 92.81 218 VAL A N 1
ATOM 1822 C CA . VAL A 1 218 ? -13.463 -5.105 21.321 1.00 92.81 218 VAL A CA 1
ATOM 1823 C C . VAL A 1 218 ? -14.173 -6.244 22.058 1.00 92.81 218 VAL A C 1
ATOM 1825 O O . VAL A 1 218 ? -13.553 -7.261 22.350 1.00 92.81 218 VAL A O 1
ATOM 1828 N N . GLN A 1 219 ? -15.484 -6.131 22.283 1.00 89.94 219 GLN A N 1
ATOM 1829 C CA . GLN A 1 219 ? -16.269 -7.172 22.958 1.00 89.94 219 GLN A CA 1
ATOM 1830 C C . GLN A 1 219 ? -16.430 -8.465 22.139 1.00 89.94 219 GLN A C 1
ATOM 1832 O O . GLN A 1 219 ? -16.610 -9.539 22.711 1.00 89.94 219 GLN A O 1
ATOM 1837 N N . LYS A 1 220 ? -16.412 -8.382 20.802 1.00 89.38 220 LYS A N 1
ATOM 1838 C CA . LYS A 1 220 ? -16.696 -9.518 19.898 1.00 89.38 220 LYS A CA 1
ATOM 1839 C C . LYS A 1 220 ? -15.455 -10.097 19.221 1.00 89.38 220 LYS A C 1
ATOM 1841 O O . LYS A 1 220 ? -15.527 -11.158 18.588 1.00 89.38 220 LYS A O 1
ATOM 1846 N N . THR A 1 221 ? -14.337 -9.384 19.274 1.00 87.19 221 THR A N 1
ATOM 1847 C CA . THR A 1 221 ? -13.099 -9.784 18.614 1.00 87.19 221 THR A CA 1
ATOM 1848 C C . THR A 1 221 ? -12.307 -10.779 19.457 1.00 87.19 221 THR A C 1
ATOM 1850 O O . THR A 1 221 ? -12.409 -10.818 20.676 1.00 87.19 221 THR A O 1
ATOM 1853 N N . SER A 1 222 ? -11.497 -11.594 18.786 1.00 84.94 222 SER A N 1
ATOM 1854 C CA . SER A 1 222 ? -10.536 -12.508 19.414 1.00 84.94 222 SER A CA 1
ATOM 1855 C C . SER A 1 222 ? -9.087 -12.079 19.173 1.00 84.94 222 SER A C 1
ATOM 1857 O O . SER A 1 222 ? -8.168 -12.857 19.420 1.00 84.94 222 SER A O 1
ATOM 1859 N N . VAL A 1 223 ? -8.873 -10.889 18.601 1.00 86.44 223 VAL A N 1
ATOM 1860 C CA . VAL A 1 223 ? -7.527 -10.356 18.358 1.00 86.44 223 VAL A CA 1
ATOM 1861 C C . VAL A 1 223 ? -6.933 -9.822 19.659 1.00 86.44 223 VAL A C 1
ATOM 1863 O O . VAL A 1 223 ? -7.647 -9.298 20.508 1.00 86.44 223 VAL A O 1
ATOM 1866 N N . ASP A 1 224 ? -5.615 -9.920 19.790 1.00 88.25 224 ASP A N 1
ATOM 1867 C CA . ASP A 1 224 ? -4.870 -9.299 20.886 1.00 88.25 224 ASP A CA 1
ATOM 1868 C C . ASP A 1 224 ? -5.011 -7.765 20.823 1.00 88.25 224 ASP A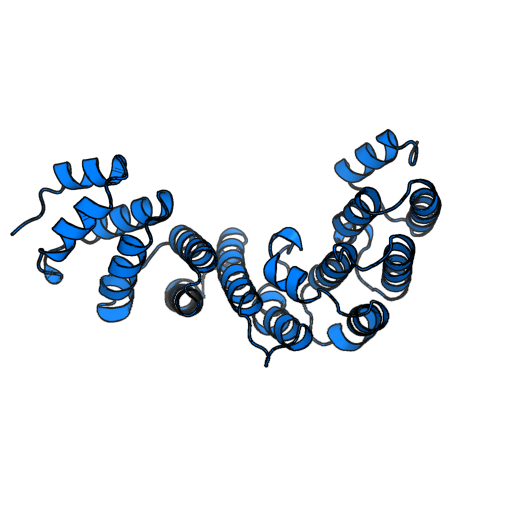 C 1
ATOM 1870 O O . ASP A 1 224 ? -4.522 -7.115 19.892 1.00 88.25 224 ASP A O 1
ATOM 1874 N N . LEU A 1 225 ? -5.708 -7.193 21.807 1.00 89.06 225 LEU A N 1
ATOM 1875 C CA . LEU A 1 225 ? -6.032 -5.766 21.851 1.00 89.06 225 LEU A CA 1
ATOM 1876 C C . LEU A 1 225 ? -4.760 -4.908 21.862 1.00 89.06 225 LEU A C 1
ATOM 1878 O O . LEU A 1 225 ? -4.612 -3.996 21.046 1.00 89.06 225 LEU A O 1
ATOM 1882 N N . SER A 1 226 ? -3.813 -5.255 22.735 1.00 88.00 226 SER A N 1
ATOM 1883 C CA . SER A 1 226 ? -2.555 -4.533 22.936 1.00 88.00 226 SER A CA 1
ATOM 1884 C C . SER A 1 226 ? -1.686 -4.551 21.685 1.00 88.00 226 SER A C 1
ATOM 1886 O O . SER A 1 226 ? -1.014 -3.568 21.375 1.00 88.00 226 SER A O 1
ATOM 1888 N N . ARG A 1 227 ? -1.709 -5.646 20.925 1.00 89.31 227 ARG A N 1
ATOM 1889 C CA . ARG A 1 227 ? -0.901 -5.761 19.709 1.00 89.31 227 ARG A CA 1
ATOM 1890 C C . ARG A 1 227 ? -1.535 -5.101 18.488 1.00 89.31 227 ARG A C 1
ATOM 1892 O O . ARG A 1 227 ? -0.808 -4.549 17.664 1.00 89.31 227 ARG A O 1
ATOM 1899 N N . TYR A 1 228 ? -2.852 -5.205 18.329 1.00 91.12 228 TYR A N 1
ATOM 1900 C CA . TYR A 1 228 ? -3.500 -4.932 17.043 1.00 91.12 228 TYR A CA 1
ATOM 1901 C C . TYR A 1 228 ? -4.375 -3.675 17.011 1.00 91.12 228 TYR A C 1
ATOM 1903 O O . TYR A 1 228 ? -4.714 -3.228 15.917 1.00 91.12 228 TYR A O 1
ATOM 1911 N N . LEU A 1 229 ? -4.725 -3.084 18.160 1.00 92.38 229 LEU A N 1
ATOM 1912 C CA . LEU A 1 229 ? -5.654 -1.944 18.225 1.00 92.38 229 LEU A CA 1
ATOM 1913 C C . LEU A 1 229 ? -5.006 -0.597 18.568 1.00 92.38 229 LEU A C 1
ATOM 1915 O O . LEU A 1 229 ? -5.722 0.394 18.703 1.00 92.38 229 LEU A O 1
ATOM 1919 N N . GLN A 1 230 ? -3.672 -0.515 18.647 1.00 90.88 230 GLN A N 1
ATOM 1920 C CA . GLN A 1 230 ? -2.968 0.752 18.917 1.00 90.88 230 GLN A CA 1
ATOM 1921 C C . GLN A 1 230 ? -3.345 1.846 17.906 1.00 90.88 230 GLN A C 1
ATOM 1923 O O . GLN A 1 230 ? -3.692 2.962 18.290 1.00 90.88 230 GLN A O 1
ATOM 1928 N N . ASP A 1 231 ? -3.358 1.512 16.612 1.00 91.50 231 ASP A N 1
ATOM 1929 C CA . ASP A 1 231 ? -3.747 2.454 15.557 1.00 91.50 231 ASP A CA 1
ATOM 1930 C C . ASP A 1 231 ? -5.214 2.889 15.693 1.00 91.50 231 ASP A C 1
ATOM 1932 O O . ASP A 1 231 ? -5.524 4.064 15.505 1.00 91.50 231 ASP A O 1
ATOM 1936 N N . SER A 1 232 ? -6.115 1.970 16.057 1.00 94.88 232 SER A N 1
ATOM 1937 C CA . SER A 1 232 ? -7.539 2.265 16.265 1.00 94.88 232 SER A CA 1
ATOM 1938 C C . SER A 1 232 ? -7.737 3.287 17.380 1.00 94.88 232 SER A C 1
ATOM 1940 O O . SER A 1 232 ? -8.463 4.266 17.219 1.00 94.88 232 SER A O 1
ATOM 1942 N N . VAL A 1 233 ? -7.032 3.083 18.491 1.00 92.06 233 VAL A N 1
ATOM 1943 C CA . VAL A 1 233 ? -7.040 3.970 19.652 1.00 92.06 233 VAL A CA 1
ATOM 1944 C C . VAL A 1 233 ? -6.465 5.348 19.293 1.00 92.06 233 VAL A C 1
ATOM 1946 O O . VAL A 1 233 ? -7.070 6.372 19.609 1.00 92.06 233 VAL A O 1
ATOM 1949 N N . GLN A 1 234 ? -5.351 5.399 18.554 1.00 90.44 234 GLN A N 1
ATOM 1950 C CA . GLN A 1 234 ? -4.773 6.662 18.075 1.00 90.44 234 GLN A CA 1
ATOM 1951 C C . GLN A 1 234 ? -5.720 7.434 17.146 1.00 90.44 234 GLN A C 1
ATOM 1953 O O . GLN A 1 234 ? -5.791 8.660 17.246 1.00 90.44 234 GLN A O 1
ATOM 1958 N N . ILE A 1 235 ? -6.451 6.739 16.267 1.00 93.12 235 ILE A N 1
ATOM 1959 C CA . ILE A 1 235 ? -7.468 7.359 15.407 1.00 93.12 235 ILE A CA 1
ATOM 1960 C C . ILE A 1 235 ? -8.582 7.959 16.268 1.00 93.12 235 ILE A C 1
ATOM 1962 O O . ILE A 1 235 ? -8.926 9.121 16.080 1.00 93.12 235 ILE A O 1
ATOM 1966 N N . LEU A 1 236 ? -9.107 7.220 17.249 1.00 92.75 236 LEU A N 1
ATOM 1967 C CA . LEU A 1 236 ? -10.166 7.727 18.127 1.00 92.75 236 LEU A CA 1
ATOM 1968 C C . LEU A 1 236 ? -9.736 8.977 18.903 1.00 92.75 236 LEU A C 1
ATOM 1970 O O . LEU A 1 236 ? -10.497 9.938 18.939 1.00 92.75 236 LEU A O 1
ATOM 1974 N N . PHE A 1 237 ? -8.507 9.027 19.432 1.00 87.00 237 PHE A N 1
ATOM 1975 C CA . PHE A 1 237 ? -7.998 10.235 20.102 1.00 87.00 237 PHE A CA 1
ATOM 1976 C C . PHE A 1 237 ? -7.893 11.447 19.183 1.00 87.00 237 PHE A C 1
ATOM 1978 O O . PHE A 1 237 ? -7.954 12.580 19.653 1.00 87.00 237 PHE A O 1
ATOM 1985 N N . HIS A 1 238 ? -7.649 11.226 17.893 1.00 87.12 238 HIS A N 1
ATOM 1986 C CA . HIS A 1 238 ? -7.597 12.316 16.931 1.00 87.12 238 HIS A CA 1
ATOM 1987 C C . HIS A 1 238 ? -8.998 12.794 16.532 1.00 87.12 238 HIS A C 1
ATOM 1989 O O . HIS A 1 238 ? -9.196 13.985 16.311 1.00 87.12 238 HIS A O 1
ATOM 1995 N N . GLU A 1 239 ? -9.950 11.866 16.439 1.00 87.38 239 GLU A N 1
ATOM 1996 C CA . GLU A 1 239 ? -11.265 12.087 15.835 1.00 87.38 239 GLU A CA 1
ATOM 1997 C C . GLU A 1 239 ? -12.384 12.409 16.843 1.00 87.38 239 GLU A C 1
ATOM 1999 O O . GLU A 1 239 ? -13.439 12.889 16.428 1.00 87.38 239 GLU A O 1
ATOM 2004 N N . CYS A 1 240 ? -12.201 12.126 18.138 1.00 85.75 240 CYS A N 1
ATOM 2005 C CA . CYS A 1 240 ? -13.244 12.240 19.169 1.00 85.75 240 CYS A CA 1
ATOM 2006 C C . CYS A 1 240 ? -12.903 13.277 20.254 1.00 85.75 240 CYS A C 1
ATOM 2008 O O . CYS A 1 240 ? -11.750 13.676 20.421 1.00 85.75 240 CYS A O 1
ATOM 2010 N N . ASP A 1 241 ? -13.918 13.717 21.007 1.00 78.44 241 ASP A N 1
ATOM 2011 C CA . ASP A 1 241 ? -13.746 14.661 22.117 1.00 78.44 241 ASP A CA 1
ATOM 2012 C C . ASP A 1 241 ? -13.108 14.033 23.369 1.00 78.44 241 ASP A C 1
ATOM 2014 O O . ASP A 1 241 ? -13.127 12.823 23.580 1.00 78.44 241 ASP A O 1
ATOM 2018 N N . GLY A 1 242 ? -12.524 14.874 24.227 1.00 75.00 242 GLY A N 1
ATOM 2019 C CA . GLY A 1 242 ? -11.740 14.414 25.377 1.00 75.00 242 GLY A CA 1
ATOM 2020 C C . GLY A 1 242 ? -12.539 13.721 26.488 1.00 75.00 242 GLY A C 1
ATOM 2021 O O . GLY A 1 242 ? -11.950 12.946 27.236 1.00 75.00 242 GLY A O 1
ATOM 2022 N N . VAL A 1 243 ? -13.849 13.972 26.606 1.00 76.75 243 VAL A N 1
ATOM 2023 C CA . VAL A 1 243 ? -14.688 13.351 27.650 1.00 76.75 243 VAL A CA 1
ATOM 2024 C C . VAL A 1 243 ? -14.962 11.900 27.285 1.00 76.75 243 VAL A C 1
ATOM 2026 O O . VAL A 1 243 ? -14.626 11.003 28.051 1.00 76.75 243 VAL A O 1
ATOM 2029 N N . SER A 1 244 ? -15.463 11.666 26.072 1.00 78.81 244 SER A N 1
ATOM 2030 C CA . SER A 1 244 ? -15.790 10.320 25.595 1.00 78.81 244 SER A CA 1
ATOM 2031 C C . SER A 1 244 ? -14.548 9.419 25.514 1.00 78.81 244 SER A C 1
ATOM 2033 O O . SER A 1 244 ? -14.636 8.200 25.657 1.00 78.81 244 SER A O 1
ATOM 2035 N N . MET A 1 245 ? -13.370 10.019 25.309 1.00 83.88 245 MET A N 1
ATOM 2036 C CA . MET A 1 245 ? -12.099 9.298 25.307 1.00 83.88 245 MET A CA 1
ATOM 2037 C C . MET A 1 245 ? -11.613 8.894 26.701 1.00 83.88 245 MET A C 1
ATOM 2039 O O . MET A 1 245 ? -10.907 7.894 26.796 1.00 83.88 245 MET A O 1
ATOM 2043 N N . ARG A 1 246 ? -11.977 9.612 27.771 1.00 83.69 246 ARG A N 1
ATOM 2044 C CA . ARG A 1 246 ? -11.601 9.227 29.141 1.00 83.69 246 ARG A CA 1
ATOM 2045 C C . ARG A 1 246 ? -12.281 7.925 29.547 1.00 83.69 246 ARG A C 1
ATOM 2047 O O . ARG A 1 246 ? -11.589 6.975 29.898 1.00 83.69 246 ARG A O 1
ATOM 2054 N N . ASP A 1 247 ? -13.599 7.861 29.376 1.00 85.00 247 ASP A N 1
ATOM 2055 C CA . ASP A 1 247 ? -14.394 6.666 29.676 1.00 85.00 247 ASP A CA 1
ATOM 2056 C C . ASP A 1 247 ? -13.879 5.450 28.891 1.00 85.00 247 ASP A C 1
ATOM 2058 O O . ASP A 1 247 ? -13.770 4.342 29.412 1.00 85.00 247 ASP A O 1
ATOM 2062 N N . LEU A 1 248 ? -13.499 5.657 27.623 1.00 87.69 248 LEU A N 1
ATOM 2063 C CA . LEU A 1 248 ? -12.939 4.590 26.801 1.00 87.69 248 LEU A CA 1
ATOM 2064 C C . LEU A 1 248 ? -11.579 4.092 27.316 1.00 87.69 248 LEU A C 1
ATOM 2066 O O . LEU A 1 248 ? -11.314 2.894 27.264 1.00 87.69 248 LEU A O 1
ATOM 2070 N N . VAL A 1 249 ? -10.704 4.987 27.780 1.00 87.31 249 VAL A N 1
ATOM 2071 C CA . VAL A 1 249 ? -9.386 4.604 28.311 1.00 87.31 249 VAL A CA 1
ATOM 2072 C C . VAL A 1 249 ? -9.535 3.772 29.579 1.00 87.31 249 VAL A C 1
ATOM 2074 O O . VAL A 1 249 ? -8.879 2.737 29.686 1.00 87.31 249 VAL A O 1
ATOM 2077 N N . GLU A 1 250 ? -10.426 4.172 30.486 1.00 85.81 250 GLU A N 1
ATOM 2078 C CA . GLU A 1 250 ? -10.718 3.422 31.713 1.00 85.81 250 GLU A CA 1
ATOM 2079 C C . GLU A 1 250 ? -11.227 2.007 31.391 1.00 85.81 250 GLU A C 1
ATOM 2081 O O . GLU A 1 250 ? -10.734 1.019 31.942 1.00 85.81 250 GLU A O 1
ATOM 2086 N N . GLU A 1 251 ? -12.146 1.882 30.428 1.00 88.25 251 GLU A N 1
ATOM 2087 C CA . GLU A 1 251 ? -12.634 0.581 29.957 1.00 88.25 251 GLU A CA 1
ATOM 2088 C C . GLU A 1 251 ? -11.517 -0.278 29.340 1.00 88.25 251 GLU A C 1
ATOM 2090 O O . GLU A 1 251 ? -11.427 -1.477 29.611 1.00 88.25 251 GLU A O 1
ATOM 2095 N N . LEU A 1 252 ? -10.634 0.312 28.531 1.00 89.00 252 LEU A N 1
ATOM 2096 C CA . LEU A 1 252 ? -9.517 -0.410 27.916 1.00 89.00 252 LEU A CA 1
ATOM 2097 C C . LEU A 1 252 ? -8.483 -0.884 28.946 1.00 89.00 252 LEU A C 1
ATOM 2099 O O . LEU A 1 252 ? -7.965 -1.998 28.827 1.00 89.00 252 LEU A O 1
ATOM 2103 N N . GLN A 1 253 ? -8.211 -0.081 29.975 1.00 87.00 253 GLN A N 1
ATOM 2104 C CA . GLN A 1 253 ? -7.356 -0.478 31.095 1.00 87.00 253 GLN A CA 1
ATOM 2105 C C . GLN A 1 253 ? -7.983 -1.615 31.908 1.00 87.00 253 GLN A C 1
ATOM 2107 O O . GLN A 1 253 ? -7.276 -2.553 32.286 1.00 87.00 253 GLN A O 1
ATOM 2112 N N . ALA A 1 254 ? -9.303 -1.581 32.124 1.00 88.00 254 ALA A N 1
ATOM 2113 C CA . ALA A 1 254 ? -10.037 -2.667 32.774 1.00 88.00 254 ALA A CA 1
ATOM 2114 C C . ALA A 1 254 ? -9.975 -3.981 31.971 1.00 88.00 254 ALA A C 1
ATOM 2116 O O . ALA A 1 254 ? -9.990 -5.063 32.552 1.00 88.00 254 ALA A O 1
ATOM 2117 N N . LEU A 1 255 ? -9.834 -3.894 30.645 1.00 87.12 255 LEU A N 1
ATOM 2118 C CA . LEU A 1 255 ? -9.587 -5.033 29.753 1.00 87.12 255 LEU A CA 1
ATOM 2119 C C . LEU A 1 255 ? -8.103 -5.426 29.648 1.00 87.12 255 LEU A C 1
ATOM 2121 O O . LEU A 1 255 ? -7.744 -6.251 28.807 1.00 87.12 255 LEU A O 1
ATOM 2125 N N . HIS A 1 256 ? -7.237 -4.854 30.490 1.00 85.88 256 HIS A N 1
ATOM 2126 C CA . HIS A 1 256 ? -5.791 -5.085 30.510 1.00 85.88 256 HIS A CA 1
ATOM 2127 C C . HIS A 1 256 ? -5.082 -4.782 29.179 1.00 85.88 256 HIS A C 1
ATOM 2129 O O . HIS A 1 256 ? -4.018 -5.342 28.895 1.00 85.88 256 HIS A O 1
ATOM 2135 N N . MET A 1 257 ? -5.637 -3.882 28.359 1.00 89.56 257 MET A N 1
ATOM 2136 C CA . MET A 1 257 ? -4.941 -3.398 27.172 1.00 89.56 257 MET A CA 1
ATOM 2137 C C . MET A 1 257 ? -3.754 -2.530 27.599 1.00 89.56 257 MET A C 1
ATOM 2139 O O . MET A 1 257 ? -3.901 -1.577 28.363 1.00 89.56 257 MET A O 1
ATOM 2143 N N . THR A 1 258 ? -2.567 -2.843 27.084 1.00 88.25 258 THR A N 1
ATOM 2144 C CA . THR A 1 258 ? -1.376 -2.009 27.254 1.00 88.25 258 THR A CA 1
ATOM 2145 C C . THR A 1 258 ? -1.233 -1.073 26.063 1.00 88.25 258 THR A C 1
ATOM 2147 O O . THR A 1 258 ? -1.532 -1.442 24.926 1.00 88.25 258 THR A O 1
ATOM 2150 N N . PHE A 1 259 ? -0.786 0.155 26.312 1.00 87.62 259 PHE A N 1
ATOM 2151 C CA . PHE A 1 259 ? -0.560 1.154 25.272 1.00 87.62 259 PHE A CA 1
ATOM 2152 C C . PHE A 1 259 ? 0.918 1.197 24.894 1.00 87.62 259 PHE A C 1
ATOM 2154 O O . PHE A 1 259 ? 1.793 1.095 25.755 1.00 87.62 259 PHE A O 1
ATOM 2161 N N . ASP A 1 260 ? 1.209 1.359 23.604 1.00 87.44 260 ASP A N 1
ATOM 2162 C CA . ASP A 1 260 ? 2.584 1.593 23.169 1.00 87.44 260 ASP A CA 1
ATOM 2163 C C . ASP A 1 260 ? 3.088 2.975 23.627 1.00 87.44 260 ASP A C 1
ATOM 2165 O O . ASP A 1 260 ? 2.329 3.831 24.094 1.00 87.44 260 ASP A O 1
ATOM 2169 N N . GLU A 1 261 ? 4.392 3.218 23.498 1.00 86.25 261 GLU A N 1
ATOM 2170 C CA . GLU A 1 261 ? 5.011 4.465 23.960 1.00 86.25 261 GLU A CA 1
ATOM 2171 C C . GLU A 1 261 ? 4.404 5.705 23.279 1.00 86.25 261 GLU A C 1
ATOM 2173 O O . GLU A 1 261 ? 4.199 6.744 23.911 1.00 86.25 261 GLU A O 1
ATOM 2178 N N . LYS A 1 262 ? 4.079 5.599 21.987 1.00 84.25 262 LYS A N 1
ATOM 2179 C CA . LYS A 1 262 ? 3.505 6.698 21.203 1.00 84.25 262 LYS A CA 1
ATOM 2180 C C . LYS A 1 262 ? 2.107 7.062 21.708 1.00 84.25 262 LYS A C 1
ATOM 2182 O O . LYS A 1 262 ? 1.805 8.244 21.883 1.00 84.25 262 LYS A O 1
ATOM 2187 N N . THR A 1 263 ? 1.276 6.057 21.952 1.00 81.88 263 THR A N 1
ATOM 2188 C CA . THR A 1 263 ? -0.095 6.187 22.450 1.00 81.88 263 THR A CA 1
ATOM 2189 C C . THR A 1 263 ? -0.088 6.685 23.888 1.00 81.88 263 THR A C 1
ATOM 2191 O O . THR A 1 263 ? -0.793 7.641 24.201 1.00 81.88 263 THR A O 1
ATOM 2194 N N . THR A 1 264 ? 0.795 6.138 24.725 1.00 83.44 264 THR A N 1
ATOM 2195 C CA . THR A 1 264 ? 0.987 6.555 26.122 1.00 83.44 264 THR A CA 1
ATOM 2196 C C . THR A 1 264 ? 1.350 8.033 26.224 1.00 83.44 264 THR A C 1
ATOM 2198 O O . THR A 1 264 ? 0.667 8.790 26.908 1.00 83.44 264 THR A O 1
ATOM 2201 N N . ARG A 1 265 ? 2.362 8.495 25.475 1.00 81.94 265 ARG A N 1
ATOM 2202 C CA . ARG A 1 265 ? 2.754 9.917 25.471 1.00 81.94 265 ARG A CA 1
ATOM 2203 C C . ARG A 1 265 ? 1.607 10.828 25.042 1.00 81.94 265 ARG A C 1
ATOM 2205 O O . ARG A 1 265 ? 1.439 11.920 25.583 1.00 81.94 265 ARG A O 1
ATOM 2212 N N . LYS A 1 266 ? 0.819 10.398 24.051 1.00 79.12 266 LYS A N 1
ATOM 2213 C CA . LYS A 1 266 ? -0.328 11.173 23.570 1.00 79.12 266 LYS A CA 1
ATOM 2214 C C . LYS A 1 266 ? -1.409 11.270 24.645 1.00 79.12 266 LYS A C 1
ATOM 2216 O O . LYS A 1 266 ? -1.913 12.361 24.889 1.00 79.12 266 LYS A O 1
ATOM 2221 N N . LEU A 1 267 ? -1.703 10.162 25.308 1.00 79.19 267 LEU A N 1
ATOM 2222 C CA . LEU A 1 267 ? -2.648 10.078 26.414 1.00 79.19 267 LEU A CA 1
ATOM 2223 C C . LEU A 1 267 ? -2.247 10.950 27.610 1.00 79.19 267 LEU A C 1
ATOM 2225 O O . LEU A 1 267 ? -3.062 11.734 28.093 1.00 79.19 267 LEU A O 1
ATOM 2229 N N . GLN A 1 268 ? -0.979 10.896 28.018 1.00 83.69 268 GLN A N 1
ATOM 2230 C CA . GLN A 1 268 ? -0.433 11.751 29.077 1.00 83.69 268 GLN A CA 1
ATOM 2231 C C . GLN A 1 268 ? -0.517 13.236 28.706 1.00 83.69 268 GLN A C 1
ATOM 2233 O O . GLN A 1 268 ? -0.940 14.056 29.516 1.00 83.69 268 GLN A O 1
ATOM 2238 N N . SER A 1 269 ? -0.216 13.600 27.450 1.00 80.50 269 SER A N 1
ATOM 2239 C CA . SER A 1 269 ? -0.339 14.995 26.990 1.00 80.50 269 SER A CA 1
ATOM 2240 C C . SER A 1 269 ? -1.771 15.545 27.040 1.00 80.50 269 SER A C 1
ATOM 2242 O O . SER A 1 269 ? -1.962 16.758 27.043 1.00 80.50 269 SER A O 1
ATOM 2244 N N . LEU A 1 270 ? -2.768 14.657 27.066 1.00 75.69 270 LEU A N 1
ATOM 2245 C CA . LEU A 1 270 ? -4.187 14.990 27.152 1.00 75.69 270 LEU A CA 1
ATOM 2246 C C . LEU A 1 270 ? -4.739 14.863 28.584 1.00 75.69 270 LEU A C 1
ATOM 2248 O O . LEU A 1 270 ? -5.925 15.109 28.790 1.00 75.69 270 LEU A O 1
ATOM 2252 N N . GLY A 1 271 ? -3.911 14.481 29.566 1.00 78.75 271 GLY A N 1
ATOM 2253 C CA . GLY A 1 271 ? -4.344 14.243 30.947 1.00 78.75 271 GLY A CA 1
ATOM 2254 C C . GLY A 1 271 ? -5.313 13.063 31.081 1.00 78.75 271 GLY A C 1
ATOM 2255 O O . GLY A 1 271 ? -6.224 13.107 31.907 1.00 78.75 271 GLY A O 1
ATOM 2256 N N . LEU A 1 272 ? -5.170 12.056 30.212 1.00 77.44 272 LEU A N 1
ATOM 2257 C CA . LEU A 1 272 ? -6.005 10.846 30.173 1.00 77.44 272 LEU A CA 1
ATOM 2258 C C . LEU A 1 272 ? -5.289 9.602 30.720 1.00 77.44 272 LEU A C 1
ATOM 2260 O O . LEU A 1 272 ? -5.918 8.568 30.908 1.00 77.44 272 LEU A O 1
ATOM 2264 N N . LEU A 1 273 ? -3.983 9.699 30.959 1.00 75.06 273 LEU A N 1
ATOM 2265 C CA . LEU A 1 273 ? -3.184 8.732 31.706 1.00 75.06 273 LEU A CA 1
ATOM 2266 C C . LEU A 1 273 ? -2.289 9.503 32.675 1.00 75.06 273 LEU A C 1
ATOM 2268 O O . LEU A 1 273 ? -1.822 10.592 32.326 1.00 75.06 273 LEU A O 1
ATOM 2272 N N . GLU A 1 274 ? -2.062 8.923 33.853 1.00 65.56 274 GLU A N 1
ATOM 2273 C CA . GLU A 1 274 ? -1.060 9.393 34.820 1.00 65.56 274 GLU A CA 1
ATOM 2274 C C . GLU A 1 274 ? 0.379 9.089 34.360 1.00 65.56 274 GLU A C 1
ATOM 2276 O O . GLU A 1 274 ? 0.612 8.095 33.624 1.00 65.56 274 GLU A O 1
#